Protein AF-A0A7V7WQ75-F1 (afdb_monomer)

Nearest PDB structures (foldseek):
  6dhx-assembly3_C  TM=2.464E-01  e=1.556E+00  Streptococcus intermedius B196

Structure (mmCIF, N/CA/C/O backbone):
data_AF-A0A7V7WQ75-F1
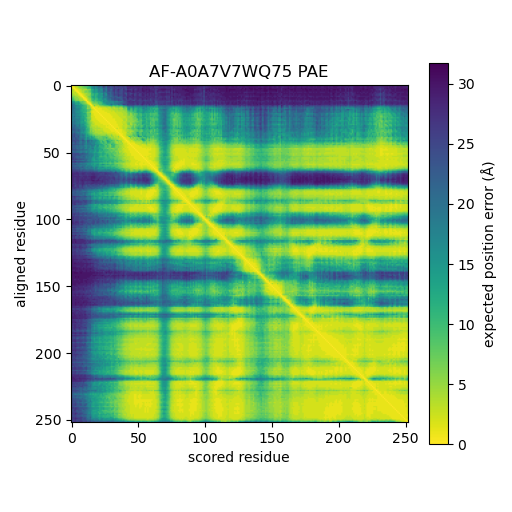#
_entry.id   AF-A0A7V7WQ75-F1
#
loop_
_atom_site.group_PDB
_atom_site.id
_atom_site.type_symbol
_atom_site.label_atom_id
_atom_site.label_alt_id
_atom_site.label_comp_id
_atom_site.label_asym_id
_atom_site.label_entity_id
_atom_site.label_seq_id
_atom_site.pdbx_PDB_ins_code
_atom_site.Cartn_x
_atom_site.Cartn_y
_atom_site.Cartn_z
_atom_site.occupancy
_atom_site.B_iso_or_equiv
_atom_site.auth_seq_id
_atom_site.auth_comp_id
_atom_site.auth_asym_id
_atom_site.auth_atom_id
_atom_site.pdbx_PDB_model_num
ATOM 1 N N . MET A 1 1 ? 33.528 31.964 -41.163 1.00 51.53 1 MET A N 1
ATOM 2 C CA . MET A 1 1 ? 33.202 30.567 -41.539 1.00 51.53 1 MET A CA 1
ATOM 3 C C . MET A 1 1 ? 34.409 29.679 -41.857 1.00 51.53 1 MET A C 1
ATOM 5 O O . MET A 1 1 ? 34.237 28.477 -41.777 1.00 51.53 1 MET A O 1
ATOM 9 N N . LYS A 1 2 ? 35.616 30.202 -42.147 1.00 50.78 2 LYS A N 1
ATOM 10 C CA . LYS A 1 2 ? 36.825 29.367 -42.354 1.00 50.78 2 LYS A CA 1
ATOM 11 C C . LYS A 1 2 ? 37.397 28.731 -41.074 1.00 50.78 2 LYS A C 1
ATOM 13 O O . LYS A 1 2 ? 37.867 27.608 -41.108 1.00 50.78 2 LYS A O 1
ATOM 18 N N . VAL A 1 3 ? 37.245 29.402 -39.932 1.00 53.91 3 VAL A N 1
ATOM 19 C CA . VAL A 1 3 ? 37.862 28.990 -38.655 1.00 53.91 3 VAL A CA 1
ATOM 20 C C . VAL A 1 3 ? 37.280 27.688 -38.076 1.00 53.91 3 VAL A C 1
ATOM 22 O O . VAL A 1 3 ? 37.972 26.996 -37.348 1.00 53.91 3 VAL A O 1
ATOM 25 N N . ILE A 1 4 ? 36.040 27.307 -38.411 1.00 52.56 4 ILE A N 1
ATOM 26 C CA . ILE A 1 4 ? 35.434 26.055 -37.906 1.00 52.56 4 ILE A CA 1
ATOM 27 C C . ILE A 1 4 ? 35.892 24.836 -38.732 1.00 52.56 4 ILE A C 1
ATOM 29 O O . ILE A 1 4 ? 35.991 23.744 -38.184 1.00 52.56 4 ILE A O 1
ATOM 33 N N . GLY A 1 5 ? 36.226 25.023 -40.016 1.00 46.47 5 GLY A N 1
ATOM 34 C CA . GLY A 1 5 ? 36.768 23.958 -40.872 1.00 46.47 5 GLY A CA 1
ATOM 35 C C . GLY A 1 5 ? 38.198 23.573 -40.490 1.00 46.47 5 GLY A C 1
ATOM 36 O O . GLY A 1 5 ? 38.486 22.394 -40.318 1.00 46.47 5 GLY A O 1
ATOM 37 N N . ASP A 1 6 ? 39.052 24.566 -40.224 1.00 51.28 6 ASP A N 1
ATOM 38 C CA . ASP A 1 6 ? 40.467 24.328 -39.899 1.00 51.28 6 ASP A CA 1
ATOM 39 C C . ASP A 1 6 ? 40.668 23.630 -38.536 1.00 51.28 6 ASP A C 1
ATOM 41 O O . ASP A 1 6 ? 41.619 22.868 -38.362 1.00 51.28 6 ASP A O 1
ATOM 45 N N . VAL A 1 7 ? 39.759 23.826 -37.568 1.00 55.25 7 VAL A N 1
ATOM 46 C CA . VAL A 1 7 ? 39.801 23.102 -36.280 1.00 55.25 7 VAL A CA 1
ATOM 47 C C . VAL A 1 7 ? 39.406 21.630 -36.443 1.00 55.25 7 VAL A C 1
ATOM 49 O O . VAL A 1 7 ? 39.921 20.776 -35.723 1.00 55.25 7 VAL A O 1
ATOM 52 N N . ILE A 1 8 ? 38.537 21.298 -37.400 1.00 54.97 8 ILE A N 1
ATOM 53 C CA . ILE A 1 8 ? 38.178 19.905 -37.691 1.00 54.97 8 ILE A CA 1
ATOM 54 C C . ILE A 1 8 ? 39.344 19.230 -38.430 1.00 54.97 8 ILE A C 1
ATOM 56 O O . ILE A 1 8 ? 39.824 18.191 -37.983 1.00 54.97 8 ILE A O 1
ATOM 60 N N . ASP A 1 9 ? 39.911 19.856 -39.459 1.00 53.66 9 ASP A N 1
ATOM 61 C CA . ASP A 1 9 ? 40.997 19.238 -40.234 1.00 53.66 9 ASP A CA 1
ATOM 62 C C . ASP A 1 9 ? 42.298 19.050 -39.425 1.00 53.66 9 ASP A C 1
ATOM 64 O O . ASP A 1 9 ? 42.944 18.007 -39.532 1.00 53.66 9 ASP A O 1
ATOM 68 N N . ALA A 1 10 ? 42.654 19.976 -38.525 1.00 56.03 10 ALA A N 1
ATOM 69 C CA . ALA A 1 10 ? 43.846 19.831 -37.678 1.00 56.03 10 ALA A CA 1
ATOM 70 C C . ALA A 1 10 ? 43.698 18.779 -36.559 1.00 56.03 10 ALA A C 1
ATOM 72 O O . ALA A 1 10 ? 44.696 18.216 -36.107 1.00 56.03 10 ALA A O 1
ATOM 73 N N . THR A 1 11 ? 42.470 18.484 -36.120 1.00 55.56 11 THR A N 1
ATOM 74 C CA . THR A 1 11 ? 42.229 17.505 -35.043 1.00 55.56 11 THR A CA 1
ATOM 75 C C . THR A 1 11 ? 42.159 16.067 -35.575 1.00 55.56 11 THR A C 1
ATOM 77 O O . THR A 1 11 ? 42.446 15.125 -34.836 1.00 55.56 11 THR A O 1
ATOM 80 N N . PHE A 1 12 ? 41.824 15.880 -36.858 1.00 54.62 12 PHE A N 1
ATOM 81 C CA . PHE A 1 12 ? 41.597 14.555 -37.452 1.00 54.62 12 PHE A CA 1
ATOM 82 C C . PHE A 1 12 ? 42.674 14.092 -38.457 1.00 54.62 12 PHE A C 1
ATOM 84 O O . PHE A 1 12 ? 42.638 12.935 -38.871 1.00 54.62 12 PHE A O 1
ATOM 91 N N . ALA A 1 13 ? 43.662 14.923 -38.818 1.00 57.44 13 ALA A N 1
ATOM 92 C CA . ALA A 1 13 ? 44.632 14.600 -39.876 1.00 57.44 13 ALA A CA 1
ATOM 93 C C . ALA A 1 13 ? 45.719 13.543 -39.546 1.00 57.44 13 ALA A C 1
ATOM 95 O O . ALA A 1 13 ? 46.184 12.903 -40.490 1.00 57.44 13 ALA A O 1
ATOM 96 N N . PRO A 1 14 ? 46.124 13.275 -38.283 1.00 57.88 14 PRO A N 1
ATOM 97 C CA . PRO A 1 14 ? 46.998 12.139 -37.998 1.00 57.88 14 PRO A CA 1
ATOM 98 C C . PRO A 1 14 ? 46.440 11.240 -36.891 1.00 57.88 14 PRO A C 1
ATOM 100 O O . PRO A 1 14 ? 47.209 10.660 -36.125 1.00 57.88 14 PRO A O 1
ATOM 103 N N . LEU A 1 15 ? 45.115 11.102 -36.773 1.00 56.38 15 LEU A N 1
ATOM 104 C CA . LEU A 1 15 ? 44.582 9.980 -36.005 1.00 56.38 15 LEU A CA 1
ATOM 105 C C . LEU A 1 15 ? 44.831 8.731 -36.846 1.00 56.38 15 LEU A C 1
ATOM 107 O O . LEU A 1 15 ? 44.108 8.460 -37.804 1.00 56.38 15 LEU A O 1
ATOM 111 N N . GLY A 1 16 ? 45.904 8.000 -36.535 1.00 68.94 16 GLY A N 1
ATOM 112 C CA . GLY A 1 16 ? 46.212 6.747 -37.218 1.00 68.94 16 GLY A CA 1
ATOM 113 C C . GLY A 1 16 ? 44.968 5.859 -37.240 1.00 68.94 16 GLY A C 1
ATOM 114 O O . GLY A 1 16 ? 44.171 5.893 -36.305 1.00 68.94 16 GLY A O 1
ATOM 115 N N . MET A 1 17 ? 44.790 5.058 -38.292 1.00 77.44 17 MET A N 1
ATOM 116 C CA . MET A 1 17 ? 43.629 4.170 -38.478 1.00 77.44 17 MET A CA 1
ATOM 117 C C . MET A 1 17 ? 43.233 3.422 -37.183 1.00 77.44 17 MET A C 1
ATOM 119 O O . MET A 1 17 ? 42.056 3.267 -36.873 1.00 77.44 17 MET A O 1
ATOM 123 N N . ILE A 1 18 ? 44.230 3.060 -36.369 1.00 78.44 18 ILE A N 1
ATOM 124 C CA . ILE A 1 18 ? 44.088 2.465 -35.034 1.00 78.44 18 ILE A CA 1
ATOM 125 C C . ILE A 1 18 ? 43.307 3.363 -34.055 1.00 78.44 18 ILE A C 1
ATOM 127 O O . ILE A 1 18 ? 42.386 2.882 -33.404 1.00 78.44 18 ILE A O 1
ATOM 131 N N . GLN A 1 19 ? 43.622 4.656 -33.943 1.00 81.38 19 GLN A N 1
ATOM 132 C CA . GLN A 1 19 ? 42.906 5.578 -33.053 1.00 81.38 19 GLN A CA 1
ATOM 133 C C . GLN A 1 19 ? 41.448 5.774 -33.483 1.00 81.38 19 GLN A C 1
ATOM 135 O O . GLN A 1 19 ? 40.571 5.807 -32.622 1.00 81.38 19 GLN A O 1
ATOM 140 N N . ALA A 1 20 ? 41.164 5.823 -34.789 1.00 82.06 20 ALA A N 1
ATOM 141 C CA . ALA A 1 20 ? 39.788 5.872 -35.288 1.00 82.06 20 ALA A CA 1
ATOM 142 C C . ALA A 1 20 ? 38.995 4.608 -34.899 1.00 82.06 20 ALA A C 1
ATOM 144 O O . ALA A 1 20 ? 37.862 4.712 -34.423 1.00 82.06 20 ALA A O 1
ATOM 145 N N . PHE A 1 21 ? 39.607 3.422 -35.010 1.00 85.81 21 PHE A N 1
ATOM 146 C CA . PHE A 1 21 ? 38.999 2.169 -34.552 1.00 85.81 21 PHE A CA 1
ATOM 147 C C . PHE A 1 21 ? 38.771 2.137 -33.038 1.00 85.81 21 PHE A C 1
ATOM 149 O O . PHE A 1 21 ? 37.711 1.698 -32.595 1.00 85.81 21 PHE A O 1
ATOM 156 N N . VAL A 1 22 ? 39.723 2.631 -32.239 1.00 88.50 22 VAL A N 1
ATOM 157 C CA . VAL A 1 22 ? 39.581 2.703 -30.776 1.00 88.50 22 VAL A CA 1
ATOM 158 C C . VAL A 1 22 ? 38.435 3.636 -30.383 1.00 88.50 22 VAL A C 1
ATOM 160 O O . VAL A 1 22 ? 37.605 3.261 -29.557 1.00 88.50 22 VAL A O 1
ATOM 163 N N . ILE A 1 23 ? 38.336 4.81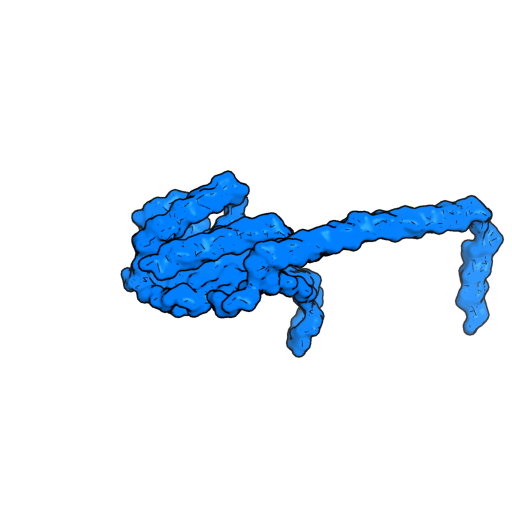8 -30.999 1.00 88.44 23 ILE A N 1
ATOM 164 C CA . ILE A 1 23 ? 37.240 5.763 -30.742 1.00 88.44 23 ILE A CA 1
ATOM 165 C C . ILE A 1 23 ? 35.892 5.131 -31.109 1.00 88.44 23 ILE A C 1
ATOM 167 O O . ILE A 1 23 ? 34.959 5.170 -30.307 1.00 88.44 23 ILE A O 1
ATOM 171 N N . LEU A 1 24 ? 35.790 4.493 -32.279 1.00 90.69 24 LEU A N 1
ATOM 172 C CA . LEU A 1 24 ? 34.565 3.813 -32.703 1.00 90.69 24 LEU A CA 1
ATOM 173 C C . LEU A 1 24 ? 34.175 2.680 -31.739 1.00 90.69 24 LEU A C 1
ATOM 175 O O . LEU A 1 24 ? 33.011 2.574 -31.353 1.00 90.69 24 LEU A O 1
ATOM 179 N N . ALA A 1 25 ? 35.141 1.866 -31.305 1.00 90.50 25 ALA A N 1
ATOM 180 C CA . ALA A 1 25 ? 34.913 0.794 -30.339 1.00 90.50 25 ALA A CA 1
ATOM 181 C C . ALA A 1 25 ? 34.420 1.334 -28.987 1.00 90.50 25 ALA A C 1
ATOM 183 O O . ALA A 1 25 ? 33.487 0.775 -28.411 1.00 90.50 25 ALA A O 1
ATOM 184 N N . LEU A 1 26 ? 34.985 2.447 -28.503 1.00 92.81 26 LEU A N 1
ATOM 185 C CA . LEU A 1 26 ? 34.545 3.105 -27.269 1.00 92.81 26 LEU A CA 1
ATOM 186 C C . LEU A 1 26 ? 33.125 3.670 -27.389 1.00 92.81 26 LEU A C 1
ATOM 188 O O . LEU A 1 26 ? 32.333 3.520 -26.456 1.00 92.81 26 LEU A O 1
ATOM 192 N N . ILE A 1 27 ? 32.769 4.269 -28.529 1.00 91.94 27 ILE A N 1
ATOM 193 C CA . ILE A 1 27 ? 31.403 4.753 -28.786 1.00 91.94 27 ILE A CA 1
ATOM 194 C C . ILE A 1 27 ? 30.415 3.583 -28.756 1.00 91.94 27 ILE A C 1
ATOM 196 O O . ILE A 1 27 ? 29.414 3.647 -28.040 1.00 91.94 27 ILE A O 1
ATOM 200 N N . LEU A 1 28 ? 30.710 2.490 -29.468 1.00 92.38 28 LEU A N 1
ATOM 201 C CA . LEU A 1 28 ? 29.853 1.302 -29.499 1.00 92.38 28 LEU A CA 1
ATOM 202 C C . LEU A 1 28 ? 29.724 0.651 -28.117 1.00 92.38 28 LEU A C 1
ATOM 204 O O . LEU A 1 28 ? 28.613 0.312 -27.710 1.00 92.38 28 LEU A O 1
ATOM 208 N N . ALA A 1 29 ? 30.823 0.529 -27.368 1.00 90.19 29 ALA A N 1
ATOM 209 C CA . ALA A 1 29 ? 30.811 0.007 -26.004 1.00 90.19 29 ALA A CA 1
ATOM 210 C C . ALA A 1 29 ? 29.974 0.887 -25.064 1.00 90.19 29 ALA A C 1
ATOM 212 O O . ALA A 1 29 ? 29.186 0.372 -24.272 1.00 90.19 29 ALA A O 1
ATOM 213 N N . THR A 1 30 ? 30.081 2.212 -25.192 1.00 89.50 30 THR A N 1
ATOM 214 C CA . THR A 1 30 ? 29.289 3.166 -24.403 1.00 89.50 30 THR A CA 1
ATOM 215 C C . THR A 1 30 ? 27.807 3.068 -24.755 1.00 89.50 30 THR A C 1
ATOM 217 O O . THR A 1 30 ? 26.971 2.990 -23.858 1.00 89.50 30 THR A O 1
ATOM 220 N N . MET A 1 31 ? 27.459 3.002 -26.044 1.00 86.69 31 MET A N 1
ATOM 221 C CA . MET A 1 31 ? 26.073 2.820 -26.487 1.00 86.69 31 MET A CA 1
ATOM 222 C C . MET A 1 31 ? 25.486 1.481 -26.029 1.00 86.69 31 MET A C 1
ATOM 224 O O . MET A 1 31 ? 24.355 1.446 -25.542 1.00 86.69 31 MET A O 1
ATOM 228 N N . ALA A 1 32 ? 26.247 0.389 -26.134 1.00 83.12 32 ALA A N 1
ATOM 229 C CA . ALA A 1 32 ? 25.839 -0.927 -25.653 1.00 83.12 32 ALA A CA 1
ATOM 230 C C . ALA A 1 32 ? 25.649 -0.931 -24.129 1.00 83.12 32 ALA A C 1
ATOM 232 O O . ALA A 1 32 ? 24.644 -1.446 -23.638 1.00 83.12 32 ALA A O 1
ATOM 233 N N . GLY A 1 33 ? 26.561 -0.290 -23.391 1.00 79.56 33 GLY A N 1
ATOM 234 C CA . GLY A 1 33 ? 26.439 -0.066 -21.954 1.00 79.56 33 GLY A CA 1
ATOM 235 C C . GLY A 1 33 ? 25.162 0.700 -21.612 1.00 79.56 33 GLY A C 1
ATOM 236 O O . GLY A 1 33 ? 24.338 0.208 -20.846 1.00 79.56 33 GLY A O 1
ATOM 237 N N . LEU A 1 34 ? 24.926 1.857 -22.236 1.00 78.75 34 LEU A N 1
ATOM 238 C CA . LEU A 1 34 ? 23.711 2.650 -22.023 1.00 78.75 34 LEU A CA 1
ATOM 239 C C . LEU A 1 34 ? 22.438 1.846 -22.325 1.00 78.75 34 LEU A C 1
ATOM 241 O O . LEU A 1 34 ? 21.484 1.885 -21.548 1.00 78.75 34 LEU A O 1
ATOM 245 N N . TYR A 1 35 ? 22.418 1.070 -23.410 1.00 79.88 35 TYR A N 1
ATOM 246 C CA . TYR A 1 35 ? 21.280 0.214 -23.742 1.00 79.88 35 TYR A CA 1
ATOM 247 C C . TYR A 1 35 ? 21.026 -0.852 -22.668 1.00 79.88 35 TYR A C 1
ATOM 249 O O . TYR A 1 35 ? 19.888 -1.037 -22.226 1.00 79.88 35 TYR A O 1
ATOM 257 N N . PHE A 1 36 ? 22.079 -1.538 -22.222 1.00 78.94 36 PHE A N 1
ATOM 258 C CA . PHE A 1 36 ? 21.966 -2.638 -21.271 1.00 78.94 36 PHE A CA 1
ATOM 259 C C . PHE A 1 36 ? 21.623 -2.161 -19.856 1.00 78.94 36 PHE A C 1
ATOM 261 O O . PHE A 1 36 ? 20.821 -2.800 -19.180 1.00 78.94 36 PHE A O 1
ATOM 268 N N . PHE A 1 37 ? 22.189 -1.030 -19.428 1.00 73.50 37 PHE A N 1
ATOM 269 C CA . PHE A 1 37 ? 22.003 -0.496 -18.080 1.00 73.50 37 PHE A CA 1
ATOM 270 C C . PHE A 1 37 ? 20.766 0.396 -17.936 1.00 73.50 37 PHE A C 1
ATOM 272 O O . PHE A 1 37 ? 20.178 0.421 -16.859 1.00 73.50 37 PHE A O 1
ATOM 279 N N . LEU A 1 38 ? 20.340 1.111 -18.986 1.00 72.12 38 LEU A N 1
ATOM 280 C CA . LEU A 1 38 ? 19.239 2.081 -18.880 1.00 72.12 38 LEU A CA 1
ATOM 281 C C . LEU A 1 38 ? 17.977 1.664 -19.637 1.00 72.12 38 LEU A C 1
ATOM 283 O O . LEU A 1 38 ? 16.869 1.880 -19.151 1.00 72.12 38 LEU A O 1
ATOM 287 N N . VAL A 1 39 ? 18.104 1.086 -20.833 1.00 72.44 39 VAL A N 1
ATOM 288 C CA . VAL A 1 39 ? 16.939 0.841 -21.705 1.00 72.44 39 VAL A CA 1
ATOM 289 C C . VAL A 1 39 ? 16.318 -0.524 -21.437 1.00 72.44 39 VAL A C 1
ATOM 291 O O . VAL A 1 39 ? 15.097 -0.641 -21.320 1.00 72.44 39 VAL A O 1
ATOM 294 N N . ARG A 1 40 ? 17.147 -1.566 -21.328 1.00 74.00 40 ARG A N 1
ATOM 295 C CA . ARG A 1 40 ? 16.680 -2.947 -21.177 1.00 74.00 40 ARG A CA 1
ATOM 296 C C . ARG A 1 40 ? 15.865 -3.179 -19.895 1.00 74.00 40 ARG A C 1
ATOM 298 O O . ARG A 1 40 ? 14.786 -3.754 -20.029 1.00 74.00 40 ARG A O 1
ATOM 305 N N . PRO A 1 41 ? 16.286 -2.720 -18.699 1.00 70.94 41 PRO A N 1
ATOM 306 C CA . PRO A 1 41 ? 15.501 -2.916 -17.478 1.00 70.94 41 PRO A CA 1
ATOM 307 C C . PRO A 1 41 ? 14.132 -2.233 -17.567 1.00 70.94 41 PRO A C 1
ATOM 309 O O . PRO A 1 41 ? 13.113 -2.861 -17.313 1.00 70.94 41 PRO A O 1
ATOM 312 N N . ASN A 1 42 ? 14.089 -0.997 -18.077 1.00 73.69 42 ASN A N 1
ATOM 313 C CA . ASN A 1 42 ? 12.841 -0.252 -18.254 1.00 73.69 42 ASN A CA 1
ATOM 314 C C . ASN A 1 42 ? 11.853 -0.948 -19.201 1.00 73.69 42 ASN A C 1
ATOM 316 O O . ASN A 1 42 ? 10.648 -0.939 -18.941 1.00 73.69 42 ASN A O 1
ATOM 320 N N . LYS A 1 43 ? 12.347 -1.562 -20.287 1.00 76.81 43 LYS A N 1
ATOM 321 C CA . LYS A 1 43 ? 11.507 -2.363 -21.188 1.00 76.81 43 LYS A CA 1
ATOM 322 C C . LYS A 1 43 ? 10.958 -3.597 -20.482 1.00 76.81 43 LYS A C 1
ATOM 324 O O . LYS A 1 43 ? 9.748 -3.796 -20.508 1.00 76.81 43 LYS A O 1
ATOM 329 N N . LEU A 1 44 ? 11.817 -4.368 -19.814 1.00 81.19 44 LEU A N 1
ATOM 330 C CA . LEU A 1 44 ? 11.408 -5.573 -19.087 1.00 81.19 44 LEU A CA 1
ATOM 331 C C . LEU A 1 44 ? 10.364 -5.261 -18.012 1.00 81.19 44 LEU A C 1
ATOM 333 O O . LEU A 1 44 ? 9.357 -5.959 -17.929 1.00 81.19 44 LEU A O 1
ATOM 337 N N . ASP A 1 45 ? 10.551 -4.177 -17.262 1.00 84.44 45 ASP A N 1
ATOM 338 C CA . ASP A 1 45 ? 9.595 -3.734 -16.247 1.00 84.44 45 ASP A CA 1
ATOM 339 C C . ASP A 1 45 ? 8.263 -3.309 -16.875 1.00 84.44 45 ASP A C 1
ATOM 341 O O . ASP A 1 45 ? 7.195 -3.663 -16.378 1.00 84.44 45 ASP A O 1
ATOM 345 N N . SER A 1 46 ? 8.304 -2.576 -17.994 1.00 86.44 46 SER A N 1
ATOM 346 C CA . SER A 1 46 ? 7.086 -2.172 -18.705 1.00 86.44 46 SER A CA 1
ATOM 347 C C . SER A 1 46 ? 6.317 -3.373 -19.258 1.00 86.44 46 SER A C 1
ATOM 349 O O . SER A 1 46 ? 5.097 -3.427 -19.129 1.00 86.44 46 SER A O 1
ATOM 351 N N . GLU A 1 47 ? 7.017 -4.368 -19.805 1.00 91.38 47 GLU A N 1
ATOM 352 C CA . GLU A 1 47 ? 6.411 -5.610 -20.276 1.00 91.38 47 GLU A CA 1
ATOM 353 C C . GLU A 1 47 ? 5.832 -6.421 -19.117 1.00 91.38 47 GLU A C 1
ATOM 355 O O . GLU A 1 47 ? 4.733 -6.953 -19.243 1.00 91.38 47 GLU A O 1
ATOM 360 N N . ALA A 1 48 ? 6.534 -6.500 -17.984 1.00 94.19 48 ALA A N 1
ATOM 361 C CA . ALA A 1 48 ? 6.044 -7.186 -16.794 1.00 94.19 48 ALA A CA 1
ATOM 362 C C . ALA A 1 48 ? 4.753 -6.538 -16.269 1.00 94.19 48 ALA A C 1
ATOM 364 O O . ALA A 1 48 ? 3.787 -7.245 -15.987 1.00 94.19 48 ALA A O 1
ATOM 365 N N . LEU A 1 49 ? 4.692 -5.203 -16.227 1.00 94.25 49 LEU A N 1
ATOM 366 C CA . LEU A 1 49 ? 3.479 -4.471 -15.858 1.00 94.25 49 LEU A CA 1
ATOM 367 C C . LEU A 1 49 ? 2.338 -4.696 -16.859 1.00 94.25 49 LEU A C 1
ATOM 369 O O . LEU A 1 49 ? 1.207 -4.913 -16.443 1.00 94.25 49 LEU A O 1
ATOM 373 N N . GLN A 1 50 ? 2.607 -4.701 -18.167 1.00 94.75 50 GLN A N 1
ATOM 374 C CA . GLN A 1 50 ? 1.568 -4.984 -19.168 1.00 94.75 50 GLN A CA 1
ATOM 375 C C . GLN A 1 50 ? 1.060 -6.432 -19.088 1.00 94.75 50 GLN A C 1
ATOM 377 O O . GLN A 1 50 ? -0.138 -6.679 -19.212 1.00 94.75 50 GLN A O 1
ATOM 382 N N . ARG A 1 51 ? 1.944 -7.401 -18.819 1.00 95.69 51 ARG A N 1
ATOM 383 C CA . ARG A 1 51 ? 1.542 -8.794 -18.569 1.00 95.69 51 ARG A CA 1
ATOM 384 C C . ARG A 1 51 ? 0.681 -8.909 -17.313 1.00 95.69 51 ARG A C 1
ATOM 386 O O . ARG A 1 51 ? -0.335 -9.598 -17.349 1.00 95.69 51 ARG A O 1
ATOM 393 N N . LEU A 1 52 ? 1.051 -8.215 -16.234 1.00 96.25 52 LEU A N 1
ATOM 394 C CA . LEU A 1 52 ? 0.254 -8.148 -15.008 1.00 96.25 52 LEU A CA 1
ATOM 395 C C . LEU A 1 52 ? -1.134 -7.549 -15.278 1.00 96.25 52 LEU A C 1
ATOM 397 O O . LEU A 1 52 ? -2.138 -8.127 -14.869 1.00 96.25 52 LEU A O 1
ATOM 401 N N . ALA A 1 53 ? -1.184 -6.439 -16.020 1.00 95.06 53 ALA A N 1
ATOM 402 C CA . ALA A 1 53 ? -2.414 -5.776 -16.438 1.00 95.06 53 ALA A CA 1
ATOM 403 C C . ALA A 1 53 ? -3.354 -6.743 -17.180 1.00 95.06 53 ALA A C 1
ATOM 405 O O . ALA A 1 53 ? -4.508 -6.913 -16.785 1.00 95.06 53 ALA A O 1
ATOM 406 N N . GLY A 1 54 ? -2.836 -7.458 -18.187 1.00 95.06 54 GLY A N 1
ATOM 407 C CA . GLY A 1 54 ? -3.602 -8.452 -18.943 1.00 95.06 54 GLY A CA 1
ATOM 408 C C . GLY A 1 54 ? -4.058 -9.648 -18.100 1.00 95.06 54 GLY A C 1
ATOM 409 O O . GLY A 1 54 ? -5.212 -10.055 -18.192 1.00 95.06 54 GLY A O 1
ATOM 410 N N . LYS A 1 55 ? -3.185 -10.179 -17.232 1.00 96.50 55 LYS A N 1
ATOM 411 C CA . LYS A 1 55 ? -3.491 -11.309 -16.334 1.00 96.50 55 LYS A CA 1
ATOM 412 C C . LYS A 1 55 ? -4.627 -10.988 -15.361 1.00 96.50 55 LYS A C 1
ATOM 414 O O . LYS A 1 55 ? -5.417 -11.868 -15.035 1.00 96.50 55 LYS A O 1
ATOM 419 N N . ARG A 1 56 ? -4.668 -9.757 -14.849 1.00 96.25 56 ARG A N 1
ATOM 420 C CA . ARG A 1 56 ? -5.560 -9.357 -13.752 1.00 96.25 56 ARG A CA 1
ATOM 421 C C . ARG A 1 56 ? -6.794 -8.569 -14.198 1.00 96.25 56 ARG A C 1
ATOM 423 O O . ARG A 1 56 ? -7.632 -8.265 -13.358 1.00 96.25 56 ARG A O 1
ATOM 430 N N . GLY A 1 57 ? -6.912 -8.234 -15.485 1.00 96.06 57 GLY A N 1
ATOM 431 C CA . GLY A 1 57 ? -7.980 -7.352 -15.967 1.00 96.06 57 GLY A CA 1
ATOM 432 C C . GLY A 1 57 ? -7.831 -5.931 -15.419 1.00 96.06 57 GLY A C 1
ATOM 433 O O . GLY A 1 57 ? -8.799 -5.310 -14.983 1.00 96.06 57 GLY A O 1
ATOM 434 N N . TRP A 1 58 ? -6.600 -5.422 -15.376 1.00 96.88 58 TRP A N 1
ATOM 435 C CA . TRP A 1 58 ? -6.299 -4.061 -14.935 1.00 96.88 58 TRP A CA 1
ATOM 436 C C . TRP A 1 58 ? -5.800 -3.218 -16.102 1.00 96.88 58 TRP A C 1
ATOM 438 O O . TRP A 1 58 ? -5.191 -3.712 -17.043 1.00 96.88 58 TRP A O 1
ATOM 448 N N . THR A 1 59 ? -6.015 -1.913 -16.018 1.00 96.31 59 THR A N 1
ATOM 449 C CA . THR A 1 59 ? -5.328 -0.920 -16.838 1.00 96.31 59 THR A CA 1
ATOM 450 C C . THR A 1 59 ? -4.195 -0.328 -16.016 1.00 96.31 59 THR A C 1
ATOM 452 O O . THR A 1 59 ? -4.451 0.294 -14.989 1.00 96.31 59 THR A O 1
ATOM 455 N N . ILE A 1 60 ? -2.953 -0.497 -16.479 1.00 96.19 60 ILE A N 1
ATOM 456 C CA . ILE A 1 60 ? -1.760 0.080 -15.848 1.00 96.19 60 ILE A CA 1
ATOM 457 C C . ILE A 1 60 ? -1.161 1.134 -16.783 1.00 96.19 60 ILE A C 1
ATOM 459 O O . ILE A 1 60 ? -0.715 0.822 -17.889 1.00 96.19 60 ILE A O 1
ATOM 463 N N . LYS A 1 61 ? -1.142 2.395 -16.341 1.00 93.50 61 LYS A N 1
ATOM 464 C CA . LYS A 1 61 ? -0.597 3.539 -17.087 1.00 93.50 61 LYS A CA 1
ATOM 465 C C . LYS A 1 61 ? 0.570 4.153 -16.326 1.00 93.50 61 LYS A C 1
ATOM 467 O O . LYS A 1 61 ? 0.400 4.628 -15.211 1.00 93.50 61 LYS A O 1
ATOM 472 N N . ARG A 1 62 ? 1.748 4.208 -16.949 1.00 89.44 62 ARG A N 1
ATOM 473 C CA . ARG A 1 62 ? 2.916 4.924 -16.414 1.00 89.44 62 ARG A CA 1
ATOM 474 C C . ARG A 1 62 ? 3.013 6.304 -17.073 1.00 89.44 62 ARG A C 1
ATOM 476 O O . ARG A 1 62 ? 3.124 6.390 -18.293 1.00 89.44 62 ARG A O 1
ATOM 483 N N . LYS A 1 63 ? 2.974 7.377 -16.282 1.00 86.81 63 LYS A N 1
ATOM 484 C CA . LYS A 1 63 ? 3.113 8.777 -16.716 1.00 86.81 63 LYS A CA 1
ATOM 485 C C . LYS A 1 63 ? 4.382 9.381 -16.126 1.00 86.81 63 LYS A C 1
ATOM 487 O O . LYS A 1 63 ? 4.708 9.115 -14.975 1.00 86.81 63 LYS A O 1
ATOM 492 N N . MET A 1 64 ? 5.084 10.219 -16.882 1.00 78.06 64 MET A N 1
ATOM 493 C CA . MET A 1 64 ? 6.199 10.998 -16.335 1.00 78.06 64 MET A CA 1
ATOM 494 C C . MET A 1 64 ? 5.650 12.199 -15.562 1.00 78.06 64 MET A C 1
ATOM 496 O O . MET A 1 64 ? 4.813 12.944 -16.076 1.00 78.06 64 MET A O 1
ATOM 500 N N . ALA A 1 65 ? 6.117 12.385 -14.328 1.00 62.19 65 ALA A N 1
ATOM 501 C CA . ALA A 1 65 ? 5.756 13.525 -13.496 1.00 62.19 65 ALA A CA 1
ATOM 502 C C . ALA A 1 65 ? 6.543 14.746 -14.002 1.00 62.19 65 ALA A C 1
ATOM 504 O O . ALA A 1 65 ? 7.662 14.987 -13.568 1.00 62.19 65 ALA A O 1
ATOM 505 N N . GLY A 1 66 ? 6.005 15.437 -15.011 1.00 53.28 66 GLY A N 1
ATOM 506 C CA . GLY A 1 66 ? 6.672 16.587 -15.635 1.00 53.28 66 GLY A CA 1
ATOM 507 C C . GLY A 1 66 ? 6.037 17.149 -16.913 1.00 53.28 66 GLY A C 1
ATOM 508 O O . GLY A 1 66 ? 6.560 18.119 -17.448 1.00 53.28 66 GLY A O 1
ATOM 509 N N . VAL A 1 67 ? 4.935 16.579 -17.428 1.00 47.19 67 VAL A N 1
ATOM 510 C CA . VAL A 1 67 ? 4.373 16.978 -18.746 1.00 47.19 67 VAL A CA 1
ATOM 511 C C . VAL A 1 67 ? 2.894 17.404 -18.686 1.00 47.19 67 VAL A C 1
ATOM 513 O O . VAL A 1 67 ? 2.257 17.588 -19.715 1.00 47.19 67 VAL A O 1
ATOM 516 N N . SER A 1 68 ? 2.317 17.630 -17.502 1.00 40.69 68 SER A N 1
ATOM 517 C CA . SER A 1 68 ? 0.938 18.133 -17.378 1.00 40.69 68 SER A CA 1
ATOM 518 C C . SER A 1 68 ? 0.884 19.559 -16.820 1.00 40.69 68 SER A C 1
ATOM 520 O O . SER A 1 68 ? 0.641 19.769 -15.638 1.00 40.69 68 SER A O 1
ATOM 522 N N . GLY A 1 69 ? 1.119 20.535 -17.700 1.00 41.22 69 GLY A N 1
ATOM 523 C CA . GLY A 1 69 ? 0.242 21.701 -17.896 1.00 41.22 69 GLY A CA 1
ATOM 524 C C . GLY A 1 69 ? 0.014 22.746 -16.795 1.00 41.22 69 GLY A C 1
ATOM 525 O O . GLY A 1 69 ? -0.695 23.704 -17.080 1.00 41.22 69 GLY A O 1
ATOM 526 N N . ALA A 1 70 ? 0.581 22.643 -15.594 1.00 38.00 70 ALA A N 1
ATOM 527 C CA . ALA A 1 70 ? 0.426 23.684 -14.574 1.00 38.00 70 ALA A CA 1
ATOM 528 C C . ALA A 1 70 ? 1.767 24.018 -13.908 1.00 38.00 70 ALA A C 1
ATOM 530 O O . ALA A 1 70 ? 2.306 23.242 -13.130 1.00 38.00 70 ALA A O 1
ATOM 531 N N . VAL A 1 71 ? 2.292 25.182 -14.301 1.00 37.47 71 VAL A N 1
ATOM 532 C CA . VAL A 1 71 ? 3.201 26.085 -13.577 1.00 37.47 71 VAL A CA 1
ATOM 533 C C . VAL A 1 71 ? 4.276 25.413 -12.707 1.00 37.47 71 VAL A C 1
ATOM 535 O O . VAL A 1 71 ? 4.067 25.098 -11.543 1.00 37.47 71 VAL A O 1
ATOM 538 N N . SER A 1 72 ? 5.473 25.307 -13.297 1.00 42.25 72 SER A N 1
ATOM 539 C CA . SER A 1 72 ? 6.786 25.239 -12.636 1.00 42.25 72 SER A CA 1
ATOM 540 C C . SER A 1 72 ? 6.962 24.222 -11.500 1.00 42.25 72 SER A C 1
ATOM 542 O O . SER A 1 72 ? 6.666 24.526 -10.353 1.00 42.25 72 SER A O 1
ATOM 544 N N . GLN A 1 73 ? 7.622 23.094 -11.785 1.00 43.06 73 GLN A N 1
ATOM 545 C CA . GLN A 1 73 ? 8.779 22.629 -11.001 1.00 43.06 73 GLN A CA 1
ATOM 546 C C . GLN A 1 73 ? 9.421 21.401 -11.655 1.00 43.06 73 GLN A C 1
ATOM 548 O O . GLN A 1 73 ? 8.777 20.426 -12.023 1.00 43.06 73 GLN A O 1
ATOM 553 N N . SER A 1 74 ? 10.733 21.487 -11.812 1.00 44.34 74 SER A N 1
ATOM 554 C CA . SER A 1 74 ? 11.649 20.622 -12.548 1.00 44.34 74 SER A CA 1
ATOM 555 C C . SER A 1 74 ? 11.881 19.233 -11.927 1.00 44.34 74 SER A C 1
ATOM 557 O O . SER A 1 74 ? 12.995 18.728 -11.960 1.00 44.34 74 SER A O 1
ATOM 559 N N . GLY A 1 75 ? 10.875 18.575 -11.354 1.00 51.72 75 GLY A N 1
ATOM 560 C CA . GLY A 1 75 ? 11.051 17.246 -10.754 1.00 51.72 75 GLY A CA 1
ATOM 561 C C . GLY A 1 75 ? 11.282 16.143 -11.797 1.00 51.72 75 GLY A C 1
ATOM 562 O O . GLY A 1 75 ? 10.554 16.053 -12.780 1.00 51.72 75 GLY A O 1
ATOM 563 N N . ARG A 1 76 ? 12.271 15.260 -11.581 1.00 66.12 76 ARG A N 1
ATOM 564 C CA . ARG A 1 76 ? 12.324 13.948 -12.258 1.00 66.12 76 ARG A CA 1
ATOM 565 C C . ARG A 1 76 ? 11.469 12.967 -11.458 1.00 66.12 76 ARG A C 1
ATOM 567 O O . ARG A 1 76 ? 11.676 12.810 -10.253 1.00 66.12 76 ARG A O 1
ATOM 574 N N . GLY A 1 77 ? 10.527 12.303 -12.117 1.00 75.31 77 GLY A N 1
ATOM 575 C CA . GLY A 1 77 ? 9.646 11.341 -11.467 1.00 75.31 77 GLY A CA 1
ATOM 576 C C . GLY A 1 77 ? 8.694 10.640 -12.426 1.00 75.31 77 GLY A C 1
ATOM 577 O O . GLY A 1 77 ? 8.582 11.009 -13.596 1.00 75.31 77 GLY A O 1
ATOM 578 N N . TYR A 1 78 ? 7.981 9.644 -11.917 1.00 83.19 78 TYR A N 1
ATOM 579 C CA . TYR A 1 78 ? 6.872 9.011 -12.619 1.00 83.19 78 TYR A CA 1
ATOM 580 C C . TYR A 1 78 ? 5.739 8.673 -11.658 1.00 83.19 78 TYR A C 1
ATOM 582 O O . TYR A 1 78 ? 5.908 8.576 -10.441 1.00 83.19 78 TYR A O 1
ATOM 590 N N . ARG A 1 79 ? 4.574 8.482 -12.262 1.00 89.69 79 ARG A N 1
ATOM 591 C CA . ARG A 1 79 ? 3.351 8.016 -11.641 1.00 89.69 79 ARG A CA 1
ATOM 592 C C . ARG A 1 79 ? 2.895 6.749 -12.352 1.00 89.69 79 ARG A C 1
ATOM 594 O O . ARG A 1 79 ? 2.908 6.711 -13.582 1.00 89.69 79 ARG A O 1
ATOM 601 N N . ILE A 1 80 ? 2.511 5.720 -11.609 1.00 93.06 80 ILE A N 1
ATOM 602 C CA . ILE A 1 80 ? 1.825 4.543 -12.150 1.00 93.06 80 ILE A CA 1
ATOM 603 C C . ILE A 1 80 ? 0.394 4.589 -11.639 1.00 93.06 80 ILE A C 1
ATOM 605 O O . ILE A 1 80 ? 0.173 4.593 -10.436 1.00 93.06 80 ILE A O 1
ATOM 609 N N . GLU A 1 81 ? -0.561 4.634 -12.555 1.00 95.50 81 GLU A N 1
ATOM 610 C CA . GLU A 1 81 ? -1.990 4.583 -12.265 1.00 95.50 81 GLU A CA 1
ATOM 611 C C . GLU A 1 81 ? -2.504 3.192 -12.627 1.00 95.50 81 GLU A C 1
ATOM 613 O O . GLU A 1 81 ? -2.304 2.727 -13.754 1.00 95.50 81 GLU A O 1
ATOM 618 N N . VAL A 1 82 ? -3.164 2.539 -11.677 1.00 96.88 82 VAL A N 1
ATOM 619 C CA . VAL A 1 82 ? -3.801 1.235 -11.842 1.00 96.88 82 VAL A CA 1
ATOM 620 C C . VAL A 1 82 ? -5.287 1.372 -11.575 1.00 96.88 82 VAL A C 1
ATOM 622 O O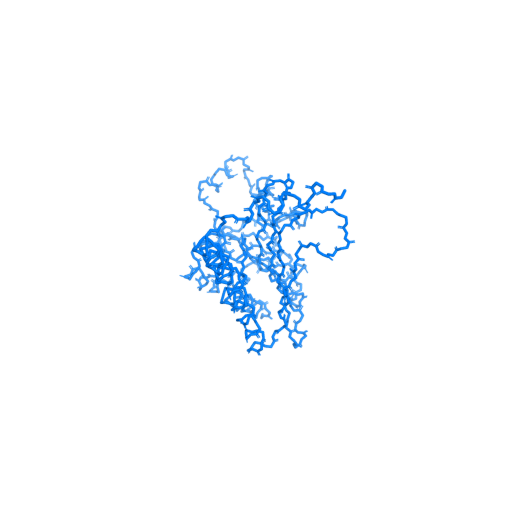 . VAL A 1 82 ? -5.695 1.920 -10.552 1.00 96.88 82 VAL A O 1
ATOM 625 N N . GLN A 1 83 ? -6.098 0.864 -12.494 1.00 96.56 83 GLN A N 1
ATOM 626 C CA . GLN A 1 83 ? -7.552 0.827 -12.372 1.00 96.56 83 GLN A CA 1
ATOM 627 C C . GLN A 1 83 ? -8.071 -0.513 -12.900 1.00 96.56 83 GLN A C 1
ATOM 629 O O . GLN A 1 83 ? -7.495 -1.050 -13.850 1.00 96.56 83 GLN A O 1
ATOM 634 N N . PRO A 1 84 ? -9.147 -1.064 -12.331 1.00 96.31 84 PRO A N 1
ATOM 635 C CA . PRO A 1 84 ? -9.763 -2.270 -12.857 1.00 96.31 84 PRO A CA 1
ATOM 636 C C . PRO A 1 84 ? -10.482 -1.981 -14.182 1.00 96.31 84 PRO A C 1
ATOM 638 O O . PRO A 1 84 ? -11.052 -0.905 -14.365 1.00 96.31 84 PRO A O 1
ATOM 641 N N . THR A 1 85 ? -10.496 -2.936 -15.115 1.00 94.38 85 THR A N 1
ATOM 642 C CA . THR A 1 85 ? -11.251 -2.776 -16.374 1.00 94.38 85 THR A CA 1
ATOM 643 C C . THR A 1 85 ? -12.743 -3.059 -16.229 1.00 94.38 85 THR A C 1
ATOM 645 O O . THR A 1 85 ? -13.517 -2.694 -17.105 1.00 94.38 85 THR A O 1
ATOM 648 N N . ASP A 1 86 ? -13.148 -3.711 -15.141 1.00 91.25 86 ASP A N 1
ATOM 649 C CA . ASP A 1 86 ? -14.535 -4.106 -14.865 1.00 91.25 86 ASP A CA 1
ATOM 650 C C . ASP A 1 86 ? -15.396 -2.984 -14.254 1.00 91.25 86 ASP A C 1
ATOM 652 O O . ASP A 1 86 ? -16.580 -3.185 -13.999 1.00 91.25 86 ASP A O 1
ATOM 656 N N . GLY A 1 87 ? -14.817 -1.803 -14.009 1.00 86.38 87 GLY A N 1
ATOM 657 C CA . GLY A 1 87 ? -15.534 -0.671 -13.423 1.00 86.38 87 GLY A CA 1
ATOM 658 C C . GLY A 1 87 ? -15.782 -0.778 -11.915 1.00 86.38 87 GLY A C 1
ATOM 659 O O . GLY A 1 87 ? -16.563 0.006 -11.385 1.00 86.38 87 GLY A O 1
ATOM 660 N N . SER A 1 88 ? -15.101 -1.675 -11.193 1.00 86.56 88 SER A N 1
ATOM 661 C CA . SER A 1 88 ? -15.272 -1.888 -9.742 1.00 86.56 88 SER A CA 1
ATOM 662 C C . SER A 1 88 ? -14.875 -0.707 -8.838 1.00 86.56 88 SER A C 1
ATOM 664 O O . SER A 1 88 ? -14.908 -0.841 -7.614 1.00 86.56 88 SER A O 1
ATOM 666 N N . GLY A 1 89 ? -14.535 0.448 -9.417 1.00 89.75 89 GLY A N 1
ATOM 667 C CA . GLY A 1 89 ? -14.510 1.759 -8.762 1.00 89.75 89 GLY A CA 1
ATOM 668 C C . GLY A 1 89 ? -13.233 2.103 -7.999 1.00 89.75 89 GLY A C 1
ATOM 669 O O . GLY A 1 89 ? -12.971 3.282 -7.771 1.00 89.75 89 GLY A O 1
ATOM 670 N N . TRP A 1 90 ? -12.421 1.112 -7.636 1.00 95.25 90 TRP A N 1
ATOM 671 C CA . TRP A 1 90 ? -11.156 1.341 -6.943 1.00 95.25 90 TRP A CA 1
ATOM 672 C C . TRP A 1 90 ? -10.051 1.811 -7.894 1.00 95.25 90 TRP A C 1
ATOM 674 O O . TRP A 1 90 ? -10.109 1.633 -9.111 1.00 95.25 90 TRP A O 1
ATOM 684 N N . SER A 1 91 ? -9.010 2.407 -7.325 1.00 96.50 91 SER A N 1
ATOM 685 C CA . SER A 1 91 ? -7.807 2.806 -8.050 1.00 96.50 91 SER A CA 1
ATOM 686 C C . SER A 1 91 ? -6.570 2.651 -7.174 1.00 96.50 91 SER A C 1
ATOM 688 O O . SER A 1 91 ? -6.667 2.600 -5.948 1.00 96.50 91 SER A O 1
ATOM 690 N N . CYS A 1 92 ? -5.400 2.558 -7.797 1.00 97.25 92 CYS A N 1
ATOM 691 C CA . CYS A 1 92 ? -4.124 2.603 -7.103 1.00 97.25 92 CYS A CA 1
ATOM 692 C C . CYS A 1 92 ? -3.152 3.528 -7.835 1.00 97.25 92 CYS A C 1
ATOM 694 O O . CYS A 1 92 ? -3.042 3.485 -9.060 1.00 97.25 92 CYS A O 1
ATOM 696 N N . GLU A 1 93 ? -2.450 4.366 -7.080 1.00 95.50 93 GLU A N 1
ATOM 697 C CA . GLU A 1 93 ? -1.436 5.280 -7.583 1.00 95.50 93 GLU A CA 1
ATOM 698 C C . GLU A 1 93 ? -0.090 5.005 -6.906 1.00 95.50 93 GLU A C 1
ATOM 700 O O . GLU A 1 93 ? 0.039 5.079 -5.685 1.00 95.50 93 GLU A O 1
ATOM 705 N N . VAL A 1 94 ? 0.939 4.737 -7.710 1.00 94.19 94 VAL A N 1
ATOM 706 C CA . VAL A 1 94 ? 2.342 4.759 -7.283 1.00 94.19 94 VAL A CA 1
ATOM 707 C C . VAL A 1 94 ? 2.925 6.095 -7.709 1.00 94.19 94 VAL A C 1
ATOM 709 O O . VAL A 1 94 ? 2.953 6.399 -8.900 1.00 94.19 94 VAL A O 1
ATOM 712 N N . THR A 1 95 ? 3.427 6.878 -6.765 1.00 90.06 95 THR A N 1
ATOM 713 C CA . THR A 1 95 ? 4.047 8.177 -7.020 1.00 90.06 95 THR A CA 1
ATOM 714 C C . THR A 1 95 ? 5.493 8.175 -6.549 1.00 90.06 95 THR A C 1
ATOM 716 O O . THR A 1 95 ? 5.794 7.887 -5.389 1.00 90.06 95 THR A O 1
ATOM 719 N N . ARG A 1 96 ? 6.386 8.550 -7.470 1.00 85.88 96 ARG A N 1
ATOM 720 C CA . ARG A 1 96 ? 7.811 8.760 -7.229 1.00 85.88 96 ARG A CA 1
ATOM 721 C C . ARG A 1 96 ? 8.241 10.076 -7.855 1.00 85.88 96 ARG A C 1
ATOM 723 O O . ARG A 1 96 ? 8.345 10.160 -9.076 1.00 85.88 96 ARG A O 1
ATOM 730 N N . TYR A 1 97 ? 8.546 11.085 -7.044 1.00 79.88 97 TYR A N 1
ATOM 731 C CA . TYR A 1 97 ? 9.165 12.319 -7.539 1.00 79.88 97 TYR A CA 1
ATOM 732 C C . TYR A 1 97 ? 10.246 12.847 -6.601 1.00 79.88 97 TYR A C 1
ATOM 734 O O . TYR A 1 97 ? 10.224 12.635 -5.388 1.00 79.88 97 TYR A O 1
ATOM 742 N N . GLN A 1 98 ? 11.224 13.528 -7.192 1.00 72.62 98 GLN A N 1
ATOM 743 C CA . GLN A 1 98 ? 12.231 14.290 -6.469 1.00 72.62 98 GLN A CA 1
ATOM 744 C C . GLN A 1 98 ? 11.802 15.757 -6.420 1.00 72.62 98 GLN A C 1
ATOM 746 O O . GLN A 1 98 ? 11.647 16.396 -7.462 1.00 72.62 98 GLN A O 1
ATOM 751 N N . ASN A 1 99 ? 11.604 16.291 -5.217 1.00 63.59 99 ASN A N 1
ATOM 752 C CA . ASN A 1 99 ? 11.362 17.709 -5.012 1.00 63.59 99 ASN A CA 1
ATOM 753 C C . ASN A 1 99 ? 12.707 18.446 -5.038 1.00 63.59 99 ASN A C 1
ATOM 755 O O . ASN A 1 99 ? 13.513 18.327 -4.116 1.00 63.59 99 ASN A O 1
ATOM 759 N N . ILE A 1 100 ? 12.961 19.194 -6.113 1.00 61.19 100 ILE A N 1
ATOM 760 C CA . ILE A 1 100 ? 14.219 19.930 -6.291 1.00 61.19 100 ILE A CA 1
ATOM 761 C C . ILE A 1 100 ? 14.337 21.103 -5.304 1.00 61.19 100 ILE A C 1
ATOM 763 O O . ILE A 1 100 ? 15.447 21.440 -4.906 1.00 61.19 100 ILE A O 1
ATOM 767 N N . GLY A 1 101 ? 13.219 21.688 -4.858 1.00 60.50 101 GLY A N 1
ATOM 768 C CA . GLY A 1 101 ? 13.223 22.832 -3.940 1.00 60.50 101 GLY A CA 1
ATOM 769 C C . GLY A 1 101 ? 13.556 22.472 -2.489 1.00 60.50 101 GLY A C 1
ATOM 770 O O . GLY A 1 101 ? 14.169 23.273 -1.792 1.00 60.50 101 GLY A O 1
ATOM 771 N N . SER A 1 102 ? 13.192 21.269 -2.035 1.00 60.56 102 SER A N 1
ATOM 772 C CA . SER A 1 102 ? 13.448 20.799 -0.663 1.00 60.56 102 SER A CA 1
ATOM 773 C C . SER A 1 102 ? 14.500 19.689 -0.567 1.00 60.56 102 SER A C 1
ATOM 775 O O . SER A 1 102 ? 14.783 19.209 0.528 1.00 60.56 102 SER A O 1
ATOM 777 N N . GLY A 1 103 ? 15.051 19.233 -1.699 1.00 61.19 103 GLY A N 1
ATOM 778 C CA . GLY A 1 103 ? 15.964 18.085 -1.764 1.00 61.19 103 GLY A CA 1
ATOM 779 C C . GLY A 1 103 ? 15.319 16.742 -1.387 1.00 61.19 103 GLY A C 1
ATOM 780 O O . GLY A 1 103 ? 16.016 15.736 -1.273 1.00 61.19 103 GLY A O 1
ATOM 781 N N . GLY A 1 104 ? 13.999 16.710 -1.177 1.00 66.94 104 GLY A N 1
ATOM 782 C CA . GLY A 1 104 ? 13.273 15.538 -0.695 1.00 66.94 104 GLY A CA 1
ATOM 783 C C . GLY A 1 104 ? 12.870 14.567 -1.806 1.00 66.94 104 GLY A C 1
ATOM 784 O O . GLY A 1 104 ? 12.527 14.970 -2.918 1.00 66.94 104 GLY A O 1
ATOM 785 N N . HIS A 1 105 ? 12.848 13.274 -1.486 1.00 75.94 105 HIS A N 1
ATOM 786 C CA . HIS A 1 105 ? 12.222 12.247 -2.317 1.00 75.94 105 HIS A CA 1
ATOM 787 C C . HIS A 1 105 ? 10.847 11.896 -1.757 1.00 75.94 105 HIS A C 1
ATOM 789 O O . HIS A 1 105 ? 10.717 11.606 -0.568 1.00 75.94 105 HIS A O 1
ATOM 795 N N . VAL A 1 106 ? 9.833 11.893 -2.618 1.00 78.56 106 VAL A N 1
ATOM 796 C CA . VAL A 1 106 ? 8.484 11.452 -2.264 1.00 78.56 106 VAL A CA 1
ATOM 797 C C . VAL A 1 106 ? 8.216 10.130 -2.959 1.00 78.56 106 VAL A C 1
ATOM 799 O O . VAL A 1 106 ? 8.149 10.080 -4.188 1.00 78.56 106 VAL A O 1
ATOM 802 N N . TRP A 1 107 ? 8.086 9.075 -2.155 1.00 88.12 107 TRP A N 1
ATOM 803 C CA . TRP A 1 107 ? 7.724 7.723 -2.578 1.00 88.12 107 TRP A CA 1
ATOM 804 C C . TRP A 1 107 ? 6.464 7.303 -1.834 1.00 88.12 107 TRP A C 1
ATOM 806 O O . TRP A 1 107 ? 6.425 7.308 -0.601 1.00 88.12 107 TRP A O 1
ATOM 816 N N . LYS A 1 108 ? 5.415 6.985 -2.584 1.00 90.94 108 LYS A N 1
ATOM 817 C CA . LYS A 1 108 ? 4.115 6.608 -2.034 1.00 90.94 108 LYS A CA 1
ATOM 818 C C . LYS A 1 108 ? 3.442 5.630 -2.982 1.00 90.94 108 LYS A C 1
ATOM 820 O O . LYS A 1 108 ? 3.477 5.831 -4.191 1.00 90.94 108 LYS A O 1
ATOM 825 N N . THR A 1 109 ? 2.783 4.629 -2.421 1.00 95.25 109 THR A N 1
ATOM 826 C CA . THR A 1 109 ? 1.802 3.814 -3.140 1.00 95.25 109 THR A CA 1
ATOM 827 C C . THR A 1 109 ? 0.496 3.907 -2.388 1.00 95.25 109 THR A C 1
ATOM 829 O O . THR A 1 109 ? 0.499 3.783 -1.166 1.00 95.25 109 THR A O 1
ATOM 832 N N . GLU A 1 110 ? -0.604 4.163 -3.075 1.00 95.81 110 GLU A N 1
ATOM 833 C CA . GLU A 1 110 ? -1.897 4.356 -2.435 1.00 95.81 110 GLU A CA 1
ATOM 834 C C . GLU A 1 110 ? -3.005 3.706 -3.234 1.00 95.81 110 GLU A C 1
ATOM 836 O O . GLU A 1 110 ? -3.217 4.030 -4.395 1.00 95.81 110 GLU A O 1
ATOM 841 N N . PHE A 1 111 ? -3.716 2.807 -2.571 1.00 97.12 111 PHE A N 1
ATOM 842 C CA . PHE A 1 111 ? -4.970 2.243 -3.017 1.00 97.12 111 PHE A CA 1
ATOM 843 C C . PHE A 1 111 ? -6.119 3.053 -2.421 1.00 97.12 111 PHE A C 1
ATOM 845 O O . PHE A 1 111 ? -6.110 3.360 -1.226 1.00 97.12 111 PHE A O 1
ATOM 852 N N . VAL A 1 112 ? -7.117 3.356 -3.242 1.00 95.31 112 VAL A N 1
ATOM 853 C CA . VAL A 1 112 ? -8.346 4.043 -2.850 1.00 95.31 112 VAL A CA 1
ATOM 854 C C . VAL A 1 112 ? -9.523 3.261 -3.407 1.00 95.31 112 VAL A C 1
ATOM 856 O O . VAL A 1 112 ? -9.614 3.061 -4.618 1.00 95.31 112 VAL A O 1
ATOM 859 N N . ASP A 1 113 ? -10.446 2.863 -2.541 1.00 94.94 113 ASP A N 1
ATOM 860 C CA . ASP A 1 113 ? -11.740 2.334 -2.949 1.00 94.94 113 ASP A CA 1
ATOM 861 C C . ASP A 1 113 ? -12.857 3.264 -2.474 1.00 94.94 113 ASP A C 1
ATOM 863 O O . ASP A 1 113 ? -13.104 3.335 -1.271 1.00 94.94 113 ASP A O 1
ATOM 867 N N . PRO A 1 114 ? -13.563 3.941 -3.396 1.00 89.75 114 PRO A N 1
ATOM 868 C CA . PRO A 1 114 ? -14.661 4.821 -3.053 1.00 89.75 114 PRO A CA 1
ATOM 869 C C . PRO A 1 114 ? -15.982 4.112 -2.747 1.00 89.75 114 PRO A C 1
ATOM 871 O O . PRO A 1 114 ? -16.943 4.778 -2.373 1.00 89.75 114 PRO A O 1
ATOM 874 N N . THR A 1 115 ? -16.048 2.799 -2.969 1.00 85.38 115 THR A N 1
ATOM 875 C CA . THR A 1 115 ? -17.285 2.011 -2.892 1.00 85.38 115 THR A CA 1
ATOM 876 C C . THR A 1 115 ? -17.435 1.238 -1.592 1.00 85.38 115 THR A C 1
ATOM 878 O O . THR A 1 115 ? -18.560 0.895 -1.234 1.00 85.38 115 THR A O 1
ATOM 881 N N . THR A 1 116 ? -16.336 0.984 -0.868 1.00 82.25 116 THR A N 1
ATOM 882 C CA . THR A 1 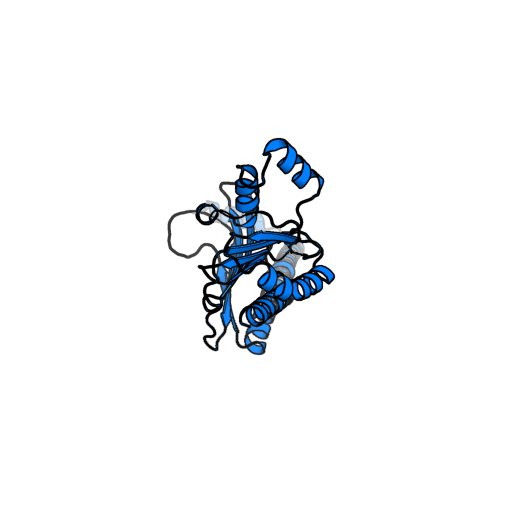116 ? -16.415 0.480 0.508 1.00 82.25 116 THR A CA 1
ATOM 883 C C . THR A 1 116 ? -17.230 1.493 1.306 1.00 82.25 116 THR A C 1
ATOM 885 O O . THR A 1 116 ? -16.852 2.665 1.371 1.00 82.25 116 THR A O 1
ATOM 888 N N . GLY A 1 117 ? -18.387 1.043 1.804 1.00 73.31 117 GLY A N 1
ATOM 889 C CA . GLY A 1 117 ? -19.433 1.909 2.338 1.00 73.31 117 GLY A CA 1
ATOM 890 C C . GLY A 1 117 ? -18.903 2.885 3.389 1.00 73.31 117 GLY A C 1
ATOM 891 O O . GLY A 1 117 ? -17.946 2.552 4.095 1.00 73.31 117 GLY A O 1
ATOM 892 N N . PRO A 1 118 ? -19.501 4.086 3.490 1.00 73.44 118 PRO A N 1
ATOM 893 C CA . PRO A 1 118 ? -19.096 5.052 4.496 1.00 73.44 118 PRO A CA 1
ATOM 894 C C . PRO A 1 118 ? -19.201 4.394 5.869 1.00 73.44 118 PRO A C 1
ATOM 896 O O . PRO A 1 118 ? -20.223 3.797 6.210 1.00 73.44 118 PRO A O 1
ATOM 899 N N . LEU A 1 119 ? -18.112 4.465 6.623 1.00 82.44 119 LEU A N 1
ATOM 900 C CA . LEU A 1 119 ? -18.080 3.973 7.987 1.00 82.44 119 LEU A CA 1
ATOM 901 C C . LEU A 1 119 ? -18.515 5.089 8.925 1.00 82.44 119 LEU A C 1
ATOM 903 O O . LEU A 1 119 ? -18.178 6.259 8.713 1.00 82.44 119 LEU A O 1
ATOM 907 N N . ASP A 1 120 ? -19.223 4.708 9.983 1.00 85.94 120 ASP A N 1
ATOM 908 C CA . ASP A 1 120 ? -19.383 5.583 11.132 1.00 85.94 120 ASP A CA 1
ATOM 909 C C . ASP A 1 120 ? -17.980 5.870 11.677 1.00 85.94 120 ASP A C 1
ATOM 911 O O . ASP A 1 120 ? -17.185 4.958 11.903 1.00 85.94 120 ASP A O 1
ATOM 915 N N . GLY A 1 121 ? -17.623 7.149 11.778 1.00 88.38 121 GLY A N 1
ATOM 916 C CA . GLY A 1 121 ? -16.299 7.559 12.228 1.00 88.38 121 GLY A CA 1
ATOM 917 C C . GLY A 1 121 ? -15.134 7.252 11.271 1.00 88.38 121 GLY A C 1
ATOM 918 O O . GLY A 1 121 ? -15.273 7.179 10.050 1.00 88.38 121 GLY A O 1
ATOM 919 N N . MET A 1 122 ? -13.933 7.151 11.841 1.00 90.12 122 MET A N 1
ATOM 920 C CA . MET A 1 122 ? -12.681 6.877 11.137 1.00 90.12 122 MET A CA 1
ATOM 921 C C . MET A 1 122 ? -11.790 5.956 11.971 1.00 90.12 122 MET A C 1
ATOM 923 O O . MET A 1 122 ? -11.667 6.141 13.179 1.00 90.12 122 MET A O 1
ATOM 927 N N . VAL A 1 123 ? -11.121 5.015 11.306 1.00 91.81 123 VAL A N 1
ATOM 928 C CA . VAL A 1 123 ? -10.091 4.129 11.853 1.00 91.81 123 VAL A CA 1
ATOM 929 C C . VAL A 1 123 ? -8.822 4.249 11.019 1.00 91.81 123 VAL A C 1
ATOM 931 O O . VAL A 1 123 ? -8.855 4.174 9.791 1.00 91.81 123 VAL A O 1
ATOM 934 N N . VAL A 1 124 ? -7.687 4.400 11.695 1.00 92.56 124 VAL A N 1
ATOM 935 C CA . VAL A 1 124 ? -6.351 4.407 11.103 1.00 92.56 124 VAL A CA 1
ATOM 936 C C . VAL A 1 124 ? -5.517 3.319 11.766 1.00 92.56 124 VAL A C 1
ATOM 938 O O . VAL A 1 124 ? -5.278 3.360 12.970 1.00 92.56 124 VAL A O 1
ATOM 941 N N . ILE A 1 125 ? -5.044 2.357 10.979 1.00 93.81 125 ILE A N 1
ATOM 942 C CA . ILE A 1 125 ? -4.145 1.292 11.430 1.00 93.81 125 ILE A CA 1
ATOM 943 C C . ILE A 1 125 ? -2.782 1.543 10.799 1.00 93.81 125 ILE A C 1
ATOM 945 O O . ILE A 1 125 ? -2.615 1.429 9.585 1.00 93.81 125 ILE A O 1
ATOM 949 N N . GLY A 1 126 ? -1.812 1.912 11.629 1.00 93.00 126 GLY A N 1
ATOM 950 C CA . GLY A 1 126 ? -0.451 2.250 11.224 1.00 93.00 126 GLY A CA 1
ATOM 951 C C . GLY A 1 126 ? 0.607 1.359 11.879 1.00 93.00 126 GLY A C 1
ATOM 952 O O . GLY A 1 126 ? 0.269 0.467 12.662 1.00 93.00 126 GLY A O 1
ATOM 953 N N . PRO A 1 127 ? 1.895 1.591 11.566 1.00 91.75 127 PRO A N 1
ATOM 954 C CA . PRO A 1 127 ? 3.000 0.863 12.181 1.00 91.75 127 PRO A CA 1
ATOM 955 C C . PRO A 1 127 ? 2.992 1.033 13.700 1.00 91.75 127 PRO A C 1
ATOM 957 O O . PRO A 1 127 ? 2.574 2.074 14.212 1.00 91.75 127 PRO A O 1
ATOM 960 N N . ALA A 1 128 ? 3.484 0.020 14.417 1.00 88.38 128 ALA A N 1
ATOM 961 C CA . ALA A 1 128 ? 3.688 0.124 15.854 1.00 88.38 128 ALA A CA 1
ATOM 962 C C . ALA A 1 128 ? 4.568 1.333 16.202 1.00 88.38 128 ALA A C 1
ATOM 964 O O . ALA A 1 128 ? 5.678 1.478 15.687 1.00 88.38 128 ALA A O 1
ATOM 965 N N . ILE A 1 129 ? 4.092 2.165 17.126 1.00 81.56 129 ILE A N 1
ATOM 966 C CA . ILE A 1 129 ? 4.905 3.229 17.711 1.00 81.56 129 ILE A CA 1
ATOM 967 C C . ILE A 1 129 ? 5.942 2.581 18.642 1.00 81.56 129 ILE A C 1
ATOM 969 O O . ILE A 1 129 ? 5.559 1.821 19.542 1.00 81.56 129 ILE A O 1
ATOM 973 N N . PRO A 1 130 ? 7.249 2.860 18.478 1.00 7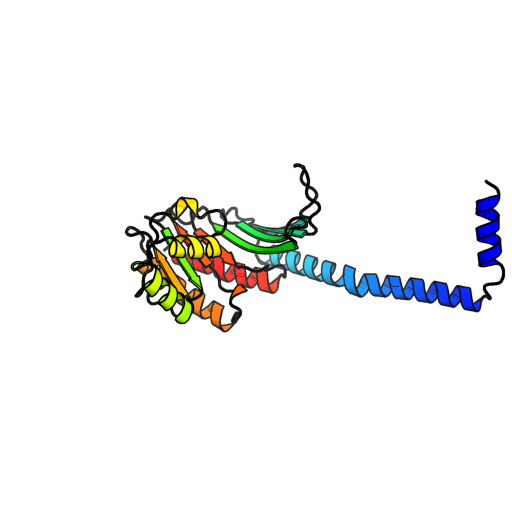7.44 130 PRO A N 1
ATOM 974 C CA . PRO A 1 130 ? 8.268 2.369 19.397 1.00 77.44 130 PRO A CA 1
ATOM 975 C C . PRO A 1 130 ? 7.934 2.747 20.844 1.00 77.44 130 PRO A C 1
ATOM 977 O O . PRO A 1 130 ? 7.586 3.894 21.119 1.00 77.44 130 PRO A O 1
ATOM 980 N N . LYS A 1 131 ? 8.095 1.815 21.797 1.00 69.38 131 LYS A N 1
ATOM 981 C CA . LYS A 1 131 ? 7.750 2.047 23.217 1.00 69.38 131 LYS A CA 1
ATOM 982 C C . LYS A 1 131 ? 8.350 3.338 23.781 1.00 69.38 131 LYS A C 1
ATOM 984 O O . LYS A 1 131 ? 7.650 4.080 24.451 1.00 69.38 131 LYS A O 1
ATOM 989 N N . LYS A 1 132 ? 9.601 3.652 23.426 1.00 70.94 132 LYS A N 1
ATOM 990 C CA . LYS A 1 132 ? 10.277 4.894 23.840 1.00 70.94 132 LYS A CA 1
ATOM 991 C C . LYS A 1 132 ? 9.574 6.158 23.337 1.00 70.94 132 LYS A C 1
ATOM 993 O O . LYS A 1 132 ? 9.508 7.143 24.061 1.00 70.94 132 LYS A O 1
ATOM 998 N N . GLU A 1 133 ? 9.049 6.137 22.113 1.00 70.88 133 GLU A N 1
ATOM 999 C CA . GLU A 1 133 ? 8.290 7.260 21.552 1.00 70.88 133 GLU A CA 1
ATOM 1000 C C . GLU A 1 133 ? 6.895 7.350 22.174 1.00 70.88 133 GLU A C 1
ATOM 1002 O O . GLU A 1 133 ? 6.430 8.445 22.475 1.00 70.88 133 GLU A O 1
ATOM 1007 N N . ALA A 1 134 ? 6.255 6.208 22.437 1.00 66.31 134 ALA A N 1
ATOM 1008 C CA . ALA A 1 134 ? 4.965 6.157 23.121 1.00 66.31 134 ALA A CA 1
ATOM 1009 C C . ALA A 1 134 ? 5.055 6.648 24.580 1.00 66.31 134 ALA A C 1
ATOM 1011 O O . ALA A 1 134 ? 4.189 7.393 25.035 1.00 66.31 134 ALA A O 1
ATOM 1012 N N . GLU A 1 135 ? 6.115 6.275 25.301 1.00 66.12 135 GLU A N 1
ATOM 1013 C CA . GLU A 1 135 ? 6.407 6.726 26.667 1.00 66.12 135 GLU A CA 1
ATOM 1014 C C . GLU A 1 135 ? 6.740 8.222 26.703 1.00 66.12 135 GLU A C 1
ATOM 1016 O O . GLU A 1 135 ? 6.186 8.949 27.526 1.00 66.12 135 GLU A O 1
ATOM 1021 N N . ALA A 1 136 ? 7.563 8.712 25.768 1.00 66.38 136 ALA A N 1
ATOM 1022 C CA . ALA A 1 136 ? 7.854 10.140 25.638 1.00 66.38 136 ALA A CA 1
ATOM 1023 C C . ALA A 1 136 ? 6.591 10.959 25.313 1.00 66.38 136 ALA A C 1
ATOM 1025 O O . ALA A 1 136 ? 6.376 12.024 25.892 1.00 66.38 136 ALA A O 1
ATOM 1026 N N . ALA A 1 137 ? 5.718 10.447 24.440 1.00 61.03 137 ALA A N 1
ATOM 1027 C CA . ALA A 1 137 ? 4.433 11.068 24.126 1.00 61.03 137 ALA A CA 1
ATOM 1028 C C . ALA A 1 137 ? 3.494 11.107 25.341 1.00 61.03 137 ALA A C 1
ATOM 1030 O O . ALA A 1 137 ? 2.843 12.122 25.587 1.00 61.03 137 ALA A O 1
ATOM 1031 N N . ALA A 1 138 ? 3.448 10.027 26.127 1.00 59.00 138 ALA A N 1
ATOM 1032 C CA . ALA A 1 138 ? 2.646 9.959 27.344 1.00 59.00 138 ALA A CA 1
ATOM 1033 C C . ALA A 1 138 ? 3.148 10.932 28.426 1.00 59.00 138 ALA A C 1
ATOM 1035 O O . ALA A 1 138 ? 2.334 11.611 29.052 1.00 59.00 138 ALA A O 1
ATOM 1036 N N . MET A 1 139 ? 4.471 11.047 28.606 1.00 60.59 139 MET A N 1
ATOM 1037 C CA . MET A 1 139 ? 5.089 11.963 29.575 1.00 60.59 139 MET A CA 1
ATOM 1038 C C . MET A 1 139 ? 4.905 13.439 29.21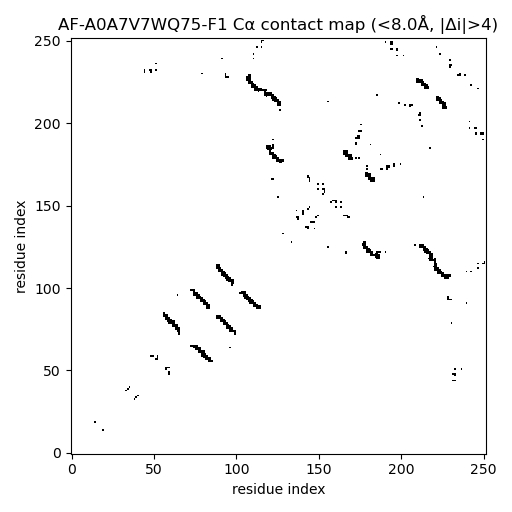2 1.00 60.59 139 MET A C 1
ATOM 1040 O O . MET A 1 139 ? 4.755 14.268 30.105 1.00 60.59 139 MET A O 1
ATOM 1044 N N . LEU A 1 140 ? 4.911 13.780 27.920 1.00 55.97 140 LEU A N 1
ATOM 1045 C CA . LEU A 1 140 ? 4.820 15.173 27.474 1.00 55.97 140 LEU A CA 1
ATOM 1046 C C . LEU A 1 140 ? 3.384 15.691 27.336 1.00 55.97 140 LEU A C 1
ATOM 1048 O O . LEU A 1 140 ? 3.197 16.905 27.295 1.00 55.97 140 LEU A O 1
ATOM 1052 N N . LEU A 1 141 ? 2.374 14.818 27.223 1.00 52.00 141 LEU A N 1
ATOM 1053 C CA . LEU A 1 141 ? 1.036 15.253 26.801 1.00 52.00 141 LEU A CA 1
ATOM 1054 C C . LEU A 1 141 ? -0.149 14.693 27.579 1.00 52.00 141 LEU A C 1
ATOM 1056 O O . LEU A 1 141 ? -1.269 15.078 27.258 1.00 52.00 141 LEU A O 1
ATOM 1060 N N . GLY A 1 142 ? 0.046 13.838 28.589 1.00 45.56 142 GLY A N 1
ATOM 1061 C CA . GLY A 1 142 ? -0.991 13.445 29.563 1.00 45.56 142 GLY A CA 1
ATOM 1062 C C . GLY A 1 142 ? -2.224 12.708 29.012 1.00 45.56 142 GLY A C 1
ATOM 1063 O O . GLY A 1 142 ? -2.970 12.104 29.773 1.00 45.56 142 GLY A O 1
ATOM 1064 N N . SER A 1 143 ? -2.451 12.718 27.702 1.00 51.38 143 SER A N 1
ATOM 1065 C CA . SER A 1 143 ? -3.504 12.049 26.948 1.00 51.38 143 SER A CA 1
ATOM 1066 C C . SER A 1 143 ? -3.163 12.213 25.465 1.00 51.38 143 SER A C 1
ATOM 1068 O O . SER A 1 143 ? -2.824 13.306 25.014 1.00 51.38 143 SER A O 1
ATOM 1070 N N . PHE A 1 144 ? -3.264 11.145 24.673 1.00 55.94 144 PHE A N 1
ATOM 1071 C CA . PHE A 1 144 ? -2.943 11.137 23.234 1.00 55.94 144 PHE A CA 1
ATOM 1072 C C . PHE A 1 144 ? -3.830 12.067 22.362 1.00 55.94 144 PHE A C 1
ATOM 1074 O O . PHE A 1 144 ? -3.705 12.051 21.143 1.00 55.94 144 PHE A O 1
ATOM 1081 N N . GLY A 1 145 ? -4.674 12.915 22.968 1.00 50.09 145 GLY A N 1
ATOM 1082 C CA . GLY A 1 145 ? -5.418 14.001 22.315 1.00 50.09 145 GLY A CA 1
ATOM 1083 C C . GLY A 1 145 ? -4.637 15.318 22.137 1.00 50.09 145 GLY A C 1
ATOM 1084 O O . GLY A 1 145 ? -5.191 16.291 21.633 1.00 50.09 145 GLY A O 1
ATOM 1085 N N . GLY A 1 146 ? -3.365 15.383 22.555 1.00 56.91 146 GLY A N 1
ATOM 1086 C CA . GLY A 1 146 ? -2.503 16.569 22.421 1.00 56.91 146 GLY A CA 1
ATOM 1087 C C . GLY A 1 146 ? -1.729 16.682 21.092 1.00 56.91 146 GLY A C 1
ATOM 1088 O O . GLY A 1 146 ? -1.732 15.777 20.259 1.00 56.91 146 GLY A O 1
ATOM 1089 N N . GLY A 1 147 ? -1.004 17.795 20.900 1.00 58.56 147 GLY A N 1
ATOM 1090 C CA . GLY A 1 147 ? -0.325 18.169 19.641 1.00 58.56 147 GLY A CA 1
ATOM 1091 C C . GLY A 1 147 ? 0.654 17.143 19.039 1.00 58.56 147 GLY A C 1
ATOM 1092 O O . GLY A 1 147 ? 0.853 17.143 17.827 1.00 58.56 147 GLY A O 1
ATOM 1093 N N . PHE A 1 148 ? 1.213 16.218 19.826 1.00 62.44 148 PHE A N 1
ATOM 1094 C CA . PHE A 1 148 ? 2.033 15.116 19.297 1.00 62.44 148 PHE A CA 1
ATOM 1095 C C . PHE A 1 148 ? 1.200 14.040 18.599 1.00 62.44 148 PHE A C 1
ATOM 1097 O O . PHE A 1 148 ? 1.657 13.488 17.606 1.00 62.44 148 PHE A O 1
ATOM 1104 N N . GLY A 1 149 ? -0.025 13.767 19.062 1.00 63.28 149 GLY A N 1
ATOM 1105 C CA . GLY A 1 149 ? -0.956 12.892 18.347 1.00 63.28 149 GLY A CA 1
ATOM 1106 C C . GLY A 1 149 ? -1.222 13.444 16.949 1.00 63.28 149 GLY A C 1
ATOM 1107 O O . GLY A 1 149 ? -1.060 12.732 15.963 1.00 63.28 149 GLY A O 1
ATOM 1108 N N . LYS A 1 150 ? -1.467 14.759 16.850 1.00 65.50 150 LYS A N 1
ATOM 1109 C CA . LYS A 1 150 ? -1.580 15.467 15.564 1.00 65.50 150 LYS A CA 1
ATOM 1110 C C . LYS A 1 150 ? -0.300 15.391 14.728 1.00 65.50 150 LYS A C 1
ATOM 1112 O O . LYS A 1 150 ? -0.390 15.182 13.527 1.00 65.50 150 LYS A O 1
ATOM 1117 N N . MET A 1 151 ? 0.881 15.507 15.340 1.00 68.88 151 MET A N 1
ATOM 1118 C CA . MET A 1 151 ? 2.170 15.378 14.643 1.00 68.88 151 MET A CA 1
ATOM 1119 C C . MET A 1 151 ? 2.436 13.952 14.131 1.00 68.88 151 MET A C 1
ATOM 1121 O O . MET A 1 151 ? 3.011 13.760 13.062 1.00 68.88 151 MET A O 1
ATOM 1125 N N . LEU A 1 152 ? 2.055 12.930 14.892 1.00 70.06 152 LEU A N 1
ATOM 1126 C CA . LEU A 1 152 ? 2.223 11.540 14.483 1.00 70.06 152 LEU A CA 1
ATOM 1127 C C . LEU A 1 152 ? 1.226 11.186 13.375 1.00 70.06 152 LEU A C 1
ATOM 1129 O O . LEU A 1 152 ? 1.591 10.562 12.381 1.00 70.06 152 LEU A O 1
ATOM 1133 N N . LEU A 1 153 ? -0.009 11.666 13.508 1.00 70.75 153 LEU A N 1
ATOM 1134 C CA . LEU A 1 153 ? -1.039 11.541 12.486 1.00 70.75 153 LEU A CA 1
ATOM 1135 C C . LEU A 1 153 ? -0.661 12.311 11.223 1.00 70.75 153 LEU A C 1
ATOM 1137 O O . LEU A 1 153 ? -0.817 11.761 10.145 1.00 70.75 153 LEU A O 1
ATOM 1141 N N . SER A 1 154 ? -0.056 13.498 11.311 1.00 71.94 154 SER A N 1
ATOM 1142 C CA . SER A 1 154 ? 0.453 14.199 10.126 1.00 71.94 154 SER A CA 1
ATOM 1143 C C . SER A 1 154 ? 1.635 13.472 9.477 1.00 71.94 154 SER A C 1
ATOM 1145 O O . SER A 1 154 ? 1.745 13.452 8.257 1.00 71.94 154 SER A O 1
ATOM 1147 N N . LYS A 1 155 ? 2.483 12.772 10.243 1.00 73.75 155 LYS A N 1
ATOM 1148 C CA . LYS A 1 155 ? 3.516 11.890 9.665 1.00 73.75 155 LYS A CA 1
ATOM 1149 C C . LYS A 1 155 ? 2.933 10.665 8.952 1.00 73.75 155 LYS A C 1
ATOM 1151 O O . LYS A 1 155 ? 3.518 10.205 7.970 1.00 73.75 155 LYS A O 1
ATOM 1156 N N . LEU A 1 156 ? 1.826 10.113 9.449 1.00 70.88 156 LEU A N 1
ATOM 1157 C CA . LEU A 1 156 ? 1.176 8.930 8.874 1.00 70.88 156 LEU A CA 1
ATOM 1158 C C . LEU A 1 156 ? 0.266 9.280 7.686 1.00 70.88 156 LEU A C 1
ATOM 1160 O O . LEU A 1 156 ? 0.300 8.604 6.657 1.00 70.88 156 LEU A O 1
ATOM 1164 N N . LEU A 1 157 ? -0.516 10.347 7.821 1.00 68.94 157 LEU A N 1
ATOM 1165 C CA . LEU A 1 157 ? -1.554 10.776 6.885 1.00 68.94 157 LEU A CA 1
ATOM 1166 C C . LEU A 1 157 ? -1.035 11.829 5.889 1.00 68.94 157 LEU A C 1
ATOM 1168 O O . LEU A 1 157 ? -1.447 11.833 4.732 1.00 68.94 157 LEU A O 1
ATOM 1172 N N . GLY A 1 158 ? -0.033 12.632 6.257 1.00 70.00 158 GLY A N 1
ATOM 1173 C CA . GLY A 1 158 ? 0.476 13.752 5.456 1.00 70.00 158 GLY A CA 1
ATOM 1174 C C . GLY A 1 158 ? -0.326 15.039 5.677 1.00 70.00 158 GLY A C 1
ATOM 1175 O O . GLY A 1 158 ? -0.799 15.294 6.784 1.00 70.00 158 GLY A O 1
ATOM 1176 N N . ASP A 1 159 ? -0.492 15.827 4.609 1.00 58.72 159 ASP A N 1
ATOM 1177 C CA . ASP A 1 159 ? -1.204 17.121 4.611 1.00 58.72 159 ASP A CA 1
ATOM 1178 C C . ASP A 1 159 ? -2.708 17.007 4.931 1.00 58.72 159 ASP A C 1
ATOM 1180 O O . ASP A 1 159 ? -3.365 18.002 5.206 1.00 58.72 159 ASP A O 1
ATOM 1184 N N . GLU A 1 160 ? -3.262 15.796 4.983 1.00 58.09 160 GLU A N 1
ATOM 1185 C CA . GLU A 1 160 ? -4.683 15.537 5.267 1.00 58.09 160 GLU A CA 1
ATOM 1186 C C . GLU A 1 160 ? -5.027 15.544 6.771 1.00 58.09 160 GLU A C 1
ATOM 1188 O O . GLU A 1 160 ? -6.053 15.021 7.201 1.00 58.09 160 GLU A O 1
ATOM 1193 N N . SER A 1 161 ? -4.164 16.135 7.601 1.00 57.28 161 SER A N 1
ATOM 1194 C CA . SER A 1 161 ? -4.317 16.157 9.063 1.00 57.28 161 SER A CA 1
ATOM 1195 C C . SER A 1 161 ? -5.499 16.995 9.582 1.00 57.28 161 SER A C 1
ATOM 1197 O O . SER A 1 161 ? -5.810 16.940 10.772 1.00 57.28 161 SER A O 1
ATOM 1199 N N . GLU A 1 162 ? -6.176 17.753 8.715 1.00 53.66 162 GLU A N 1
ATOM 1200 C CA . GLU A 1 162 ? -7.292 18.629 9.097 1.00 53.66 162 GLU A CA 1
ATOM 1201 C C . GLU A 1 162 ? -8.580 17.852 9.435 1.00 53.66 162 GLU A C 1
ATOM 1203 O O . GLU A 1 162 ? -9.303 18.250 10.349 1.00 53.66 162 GLU A O 1
ATOM 1208 N N . SER A 1 163 ? -8.817 16.683 8.825 1.00 55.34 163 SER A N 1
ATOM 1209 C CA . SER A 1 163 ? -10.002 15.836 9.089 1.00 55.34 163 SER A CA 1
ATOM 1210 C C . SER A 1 163 ? -9.880 14.958 10.347 1.00 55.34 163 SER A C 1
ATOM 1212 O O . SER A 1 163 ? -10.725 14.110 10.621 1.00 55.34 163 SER A O 1
ATOM 1214 N N . VAL A 1 164 ? -8.807 15.133 11.124 1.00 63.31 164 VAL A N 1
ATOM 1215 C CA . VAL A 1 164 ? -8.312 14.148 12.101 1.00 63.31 164 VAL A CA 1
ATOM 1216 C C . VAL A 1 164 ? -8.642 14.513 13.559 1.00 63.31 164 VAL A C 1
ATOM 1218 O O . VAL A 1 164 ? -8.232 13.829 14.497 1.00 63.31 164 VAL A O 1
ATOM 1221 N N . GLY A 1 165 ? -9.402 15.590 13.779 1.00 62.62 165 GLY A N 1
ATOM 1222 C CA . GLY A 1 165 ? -9.558 16.254 15.081 1.00 62.62 165 GLY A CA 1
ATOM 1223 C C . GLY A 1 165 ? -9.958 15.374 16.277 1.00 62.62 165 GLY A C 1
ATOM 1224 O O . GLY A 1 165 ? -9.630 15.743 17.402 1.00 62.62 165 GLY A O 1
ATOM 1225 N N . ASN A 1 166 ? -10.583 14.212 16.046 1.00 77.00 166 ASN A N 1
ATOM 1226 C CA . ASN A 1 166 ? -11.143 13.345 17.091 1.00 77.00 166 ASN A CA 1
ATOM 1227 C C . ASN A 1 166 ? -10.544 11.923 17.149 1.00 77.00 166 ASN A C 1
ATOM 1229 O O . ASN A 1 166 ? -11.114 11.065 17.824 1.00 77.00 166 ASN A O 1
ATOM 1233 N N . LEU A 1 167 ? -9.436 11.633 16.453 1.00 80.81 167 LEU A N 1
ATOM 1234 C CA . LEU A 1 167 ? -8.803 10.309 16.534 1.00 80.81 167 LEU A CA 1
ATOM 1235 C C . LEU A 1 167 ? -8.173 10.066 17.915 1.00 80.81 167 LEU A C 1
ATOM 1237 O O . LEU A 1 167 ? -7.384 10.871 18.410 1.00 80.81 167 LEU A O 1
ATOM 1241 N N . GLN A 1 168 ? -8.478 8.914 18.508 1.00 84.38 168 GLN A N 1
ATOM 1242 C CA . GLN A 1 168 ? -7.954 8.462 19.794 1.00 84.38 168 GLN A CA 1
ATOM 1243 C C . GLN A 1 168 ? -7.163 7.169 19.621 1.00 84.38 168 GLN A C 1
ATOM 1245 O O . GLN A 1 168 ? -7.521 6.313 18.817 1.00 84.38 168 GLN A O 1
ATOM 1250 N N . LEU A 1 169 ? -6.083 7.018 20.386 1.00 85.19 169 LEU A N 1
ATOM 1251 C CA . LEU A 1 169 ? -5.298 5.786 20.415 1.00 85.19 169 LEU A CA 1
ATOM 1252 C C . LEU A 1 169 ? -6.079 4.673 21.130 1.00 85.19 169 LEU A C 1
ATOM 1254 O O . LEU A 1 169 ? -6.367 4.796 22.321 1.00 85.19 169 LEU A O 1
ATOM 1258 N N . LEU A 1 170 ? -6.328 3.562 20.439 1.00 84.88 170 LEU A N 1
ATOM 1259 C CA . LEU A 1 170 ? -6.895 2.351 21.027 1.00 84.88 170 LEU A CA 1
ATOM 1260 C C . LEU A 1 170 ? -5.771 1.422 21.490 1.00 84.88 170 LEU A C 1
ATOM 1262 O O . LEU A 1 170 ? -5.077 0.807 20.681 1.00 84.88 170 LEU A O 1
ATOM 1266 N N . LYS A 1 171 ? -5.581 1.328 22.809 1.00 75.62 171 LYS A N 1
ATOM 1267 C CA . LYS A 1 171 ? -4.519 0.504 23.414 1.00 75.62 171 LYS A CA 1
ATOM 1268 C C . LYS A 1 171 ? -4.790 -0.998 23.300 1.00 75.62 171 LYS A C 1
ATOM 1270 O O . LYS A 1 171 ? -3.841 -1.767 23.188 1.00 75.62 171 LYS A O 1
ATOM 1275 N N . ASP A 1 172 ? -6.064 -1.383 23.256 1.00 74.12 172 ASP A N 1
ATOM 1276 C CA . ASP A 1 172 ? -6.503 -2.779 23.346 1.00 74.12 172 ASP A CA 1
ATOM 1277 C C . ASP A 1 172 ? -7.064 -3.330 22.025 1.00 74.12 172 ASP A C 1
ATOM 1279 O O . ASP A 1 172 ? -7.702 -4.375 22.007 1.00 74.12 172 ASP A O 1
ATOM 1283 N N . ALA A 1 173 ? -6.782 -2.678 20.890 1.00 75.25 173 ALA A N 1
ATOM 1284 C CA . ALA A 1 173 ? -7.302 -3.086 19.578 1.00 75.25 173 ALA A CA 1
ATOM 1285 C C . ALA A 1 173 ? -6.773 -4.450 19.068 1.00 75.25 173 ALA A C 1
ATOM 1287 O O . ALA A 1 173 ? -7.156 -4.901 17.993 1.00 75.25 173 ALA A O 1
ATOM 1288 N N . GLY A 1 174 ? -5.862 -5.103 19.800 1.00 73.12 174 GLY A N 1
ATOM 1289 C CA . GLY A 1 174 ? -5.484 -6.503 19.569 1.00 73.12 174 GLY A CA 1
ATOM 1290 C C . GLY A 1 174 ? -4.672 -6.793 18.299 1.00 73.12 174 GLY A C 1
ATOM 1291 O O . GLY A 1 174 ? -4.415 -7.958 18.002 1.00 73.12 174 GLY A O 1
ATOM 1292 N N . ILE A 1 175 ? -4.231 -5.776 17.552 1.00 87.19 175 ILE A N 1
ATOM 1293 C CA . ILE A 1 175 ? -3.459 -5.968 16.316 1.00 87.19 175 ILE A CA 1
ATOM 1294 C C . ILE A 1 175 ? -1.958 -5.976 16.619 1.00 87.19 175 ILE A C 1
ATOM 1296 O O . ILE A 1 175 ? -1.342 -4.937 16.864 1.00 87.19 175 ILE A O 1
ATOM 1300 N N . SER A 1 176 ? -1.350 -7.161 16.570 1.00 87.06 176 SER A N 1
ATOM 1301 C CA . SER A 1 176 ? 0.089 -7.322 16.799 1.00 87.06 176 SER A CA 1
ATOM 1302 C C . SER A 1 176 ? 0.921 -6.535 15.778 1.00 87.06 176 SER A C 1
ATOM 1304 O O . SER A 1 176 ? 0.690 -6.615 14.573 1.00 87.06 176 SER A O 1
ATOM 1306 N N . GLY A 1 177 ? 1.908 -5.775 16.260 1.00 87.19 177 GLY A N 1
ATOM 1307 C CA . GLY A 1 177 ? 2.821 -5.000 15.410 1.00 87.19 177 GLY A CA 1
ATOM 1308 C C . GLY A 1 177 ? 2.224 -3.727 14.799 1.00 87.19 177 GLY A C 1
ATOM 1309 O O . GLY A 1 177 ? 2.904 -3.074 14.007 1.00 87.19 177 GLY A O 1
ATOM 1310 N N . ALA A 1 178 ? 1.004 -3.345 15.182 1.00 91.88 178 ALA A N 1
ATOM 1311 C CA . ALA A 1 178 ? 0.330 -2.152 14.685 1.00 91.88 178 ALA A CA 1
ATOM 1312 C C . ALA A 1 178 ? -0.053 -1.188 15.810 1.00 91.88 178 ALA A C 1
ATOM 1314 O O . ALA A 1 178 ? -0.063 -1.523 16.993 1.00 91.88 178 ALA A O 1
ATOM 1315 N N . THR A 1 179 ? -0.390 0.035 15.427 1.00 90.38 179 THR A N 1
ATOM 1316 C CA . THR A 1 179 ? -1.055 1.009 16.289 1.00 90.38 179 THR A CA 1
ATOM 1317 C C . THR A 1 179 ? -2.374 1.406 15.649 1.00 90.38 179 THR A C 1
ATOM 1319 O O . THR A 1 179 ? -2.420 1.680 14.450 1.00 90.38 179 THR A O 1
ATOM 1322 N N . VAL A 1 180 ? -3.441 1.421 16.449 1.00 91.31 180 VAL A N 1
ATOM 1323 C CA . VAL A 1 180 ? -4.799 1.707 15.983 1.00 91.31 180 VAL A CA 1
ATOM 1324 C C . VAL A 1 180 ? -5.267 3.029 16.570 1.00 91.31 180 VAL A C 1
ATOM 1326 O O . VAL A 1 180 ? -5.267 3.216 17.786 1.00 91.31 180 VAL A O 1
ATOM 1329 N N . PHE A 1 181 ? -5.678 3.936 15.695 1.00 89.75 181 PHE A N 1
ATOM 1330 C CA . PHE A 1 181 ? -6.373 5.162 16.050 1.00 89.75 181 PHE A CA 1
ATOM 1331 C C . PHE A 1 181 ? -7.807 5.087 15.553 1.00 89.75 181 PHE A C 1
ATOM 1333 O O . PHE A 1 181 ? -8.037 4.634 14.435 1.00 89.75 181 PHE A O 1
ATOM 1340 N N . ALA A 1 182 ? -8.762 5.546 16.349 1.00 90.75 182 ALA A N 1
ATOM 1341 C CA . ALA A 1 182 ? -10.164 5.551 15.964 1.00 90.75 182 ALA A CA 1
ATOM 1342 C C . ALA A 1 182 ? -10.905 6.754 16.547 1.00 90.75 182 ALA A C 1
ATOM 1344 O O . ALA A 1 182 ? -10.562 7.237 17.626 1.00 90.75 182 ALA A O 1
ATOM 1345 N N . THR A 1 183 ? -11.927 7.244 15.851 1.00 88.94 183 THR A N 1
ATOM 1346 C CA . THR A 1 183 ? -12.930 8.121 16.470 1.00 88.94 183 THR A CA 1
ATOM 1347 C C . THR A 1 183 ? -13.865 7.297 17.365 1.00 88.94 183 THR A C 1
ATOM 1349 O O . THR A 1 183 ? -14.032 6.108 17.095 1.00 88.94 183 THR A O 1
ATOM 1352 N N . PRO A 1 184 ? -14.530 7.900 18.369 1.00 88.12 184 PRO A N 1
ATOM 1353 C CA . PRO A 1 184 ? -15.403 7.171 19.298 1.00 88.12 184 PRO A CA 1
ATOM 1354 C C . PRO A 1 184 ? -16.493 6.323 18.631 1.00 88.12 184 PRO A C 1
ATOM 1356 O O . PRO A 1 184 ? -16.756 5.214 19.080 1.00 88.12 184 PRO A O 1
ATOM 1359 N N . ASP A 1 185 ? -17.077 6.818 17.538 1.00 89.25 185 ASP A N 1
ATOM 1360 C CA . ASP A 1 185 ? -18.186 6.149 16.844 1.00 89.25 185 ASP A CA 1
ATOM 1361 C C . ASP A 1 185 ? -17.721 5.078 15.845 1.00 89.25 185 ASP A C 1
ATOM 1363 O O . ASP A 1 185 ? -18.538 4.459 15.167 1.00 89.25 185 ASP A O 1
ATOM 1367 N N . ALA A 1 186 ? -16.406 4.869 15.710 1.00 90.31 186 ALA A N 1
ATOM 1368 C CA . ALA A 1 186 ? -15.881 3.979 14.690 1.00 90.31 186 ALA A CA 1
ATOM 1369 C C . ALA A 1 186 ? -15.955 2.501 15.092 1.00 90.31 186 ALA A C 1
ATOM 1371 O O . ALA A 1 186 ? -15.598 2.157 16.221 1.00 90.31 186 ALA A O 1
ATOM 1372 N N . PRO A 1 187 ? -16.304 1.586 14.163 1.00 92.00 187 PRO A N 1
ATOM 1373 C CA . PRO A 1 187 ? -16.349 0.146 14.421 1.00 92.00 187 PRO A CA 1
ATOM 1374 C C . PRO A 1 187 ? -14.935 -0.470 14.424 1.00 92.00 187 PRO A C 1
ATOM 1376 O O . PRO A 1 187 ? -14.627 -1.387 13.658 1.00 92.00 187 PRO A O 1
ATOM 1379 N N . ALA A 1 188 ? -14.047 0.055 15.270 1.00 91.88 188 ALA A N 1
ATOM 1380 C CA . ALA A 1 188 ? -12.622 -0.258 15.273 1.00 91.88 188 ALA A CA 1
ATOM 1381 C C . ALA A 1 188 ? -12.321 -1.726 15.583 1.00 91.88 188 ALA A C 1
ATOM 1383 O O . ALA A 1 188 ? -11.446 -2.300 14.938 1.00 91.88 188 ALA A O 1
ATOM 1384 N N . ASP A 1 189 ? -13.080 -2.356 16.481 1.00 92.25 189 ASP A N 1
ATOM 1385 C CA . ASP A 1 189 ? -12.911 -3.776 16.805 1.00 92.25 189 ASP A CA 1
ATOM 1386 C C . ASP A 1 189 ? -13.236 -4.669 15.602 1.00 92.25 189 ASP A C 1
ATOM 1388 O O . ASP A 1 189 ? -12.486 -5.592 15.287 1.00 92.25 189 ASP A O 1
ATOM 1392 N N . ARG A 1 190 ? -14.315 -4.355 14.867 1.00 91.88 190 ARG A N 1
ATOM 1393 C CA . ARG A 1 190 ? -14.707 -5.084 13.650 1.00 91.88 190 ARG A CA 1
ATOM 1394 C C . ARG A 1 190 ? -13.644 -4.943 12.563 1.00 91.88 190 ARG A C 1
ATOM 1396 O O . ARG A 1 190 ? -13.222 -5.939 11.978 1.00 91.88 190 ARG A O 1
ATOM 1403 N N . ILE A 1 191 ? -13.201 -3.711 12.308 1.00 93.62 191 ILE A N 1
ATOM 1404 C CA . ILE A 1 191 ? -12.178 -3.410 11.296 1.00 93.62 191 ILE A CA 1
ATOM 1405 C C . ILE A 1 191 ? -10.850 -4.069 11.675 1.00 93.62 191 ILE A C 1
ATOM 1407 O O . ILE A 1 191 ? -10.198 -4.679 10.829 1.00 93.62 191 ILE A O 1
ATOM 1411 N N . GLY A 1 192 ? -10.468 -3.989 12.949 1.00 94.00 192 GLY A N 1
ATOM 1412 C CA . GLY A 1 192 ? -9.256 -4.601 13.471 1.00 94.00 192 GLY A CA 1
ATOM 1413 C C . GLY A 1 192 ? -9.276 -6.120 13.348 1.00 94.00 192 GLY A C 1
ATOM 1414 O O . GLY A 1 192 ? -8.325 -6.688 12.816 1.00 94.00 192 GLY A O 1
ATOM 1415 N N . ALA A 1 193 ? -10.373 -6.773 13.737 1.00 93.88 193 ALA A N 1
ATOM 1416 C CA . ALA A 1 193 ? -10.538 -8.219 13.610 1.00 93.88 193 ALA A CA 1
ATOM 1417 C C . ALA A 1 193 ? -10.481 -8.692 12.146 1.00 93.88 193 ALA A C 1
ATOM 1419 O O . ALA A 1 193 ? -9.835 -9.697 11.849 1.00 93.88 193 ALA A O 1
ATOM 1420 N N . ALA A 1 194 ? -11.102 -7.951 11.223 1.00 94.62 194 ALA A N 1
ATOM 1421 C CA . ALA A 1 194 ? -11.078 -8.268 9.796 1.00 94.62 194 ALA A CA 1
ATOM 1422 C C . ALA A 1 194 ? -9.689 -8.054 9.163 1.00 94.62 194 ALA A C 1
ATOM 1424 O O . ALA A 1 194 ? -9.251 -8.845 8.325 1.00 94.62 194 ALA A O 1
ATOM 1425 N N . TYR A 1 195 ? -8.977 -6.993 9.557 1.00 95.88 195 TYR A N 1
ATOM 1426 C CA . TYR A 1 195 ? -7.706 -6.614 8.937 1.00 95.88 195 TYR A CA 1
ATOM 1427 C C . TYR A 1 195 ? -6.479 -7.298 9.554 1.00 95.88 195 TYR A C 1
ATOM 1429 O O . TYR A 1 195 ? -5.501 -7.542 8.843 1.00 95.88 195 TYR A O 1
ATOM 1437 N N . ALA A 1 196 ? -6.506 -7.646 10.844 1.00 95.75 196 ALA A N 1
ATOM 1438 C CA . ALA A 1 196 ? -5.350 -8.202 11.551 1.00 95.75 196 ALA A CA 1
ATOM 1439 C C . ALA A 1 196 ? -4.726 -9.439 10.866 1.00 95.75 196 ALA A C 1
ATOM 1441 O O . ALA A 1 196 ? -3.505 -9.438 10.684 1.00 95.75 196 ALA A O 1
ATOM 1442 N N . PRO A 1 197 ? -5.493 -10.445 10.387 1.00 96.25 197 PRO A N 1
ATOM 1443 C CA . PRO A 1 197 ? -4.911 -11.600 9.696 1.00 96.25 197 PRO A CA 1
ATOM 1444 C C . PRO A 1 197 ? -4.225 -11.230 8.372 1.00 96.25 197 PRO A C 1
ATOM 1446 O O . PRO A 1 197 ? -3.220 -11.832 7.984 1.00 96.25 197 PRO A O 1
ATOM 1449 N N . LEU A 1 198 ? -4.760 -10.228 7.666 1.00 96.88 198 LEU A N 1
ATOM 1450 C CA . LEU A 1 198 ? -4.198 -9.737 6.407 1.00 96.88 198 LEU A CA 1
ATOM 1451 C C . LEU A 1 198 ? -2.881 -9.008 6.659 1.00 96.88 198 LEU A C 1
ATOM 1453 O O . LEU A 1 198 ? -1.897 -9.252 5.958 1.00 96.88 198 LEU A O 1
ATOM 1457 N N . LEU A 1 199 ? -2.853 -8.158 7.687 1.00 96.50 199 LEU A N 1
ATOM 1458 C CA . LEU A 1 199 ? -1.652 -7.451 8.104 1.00 96.50 199 LEU A CA 1
ATOM 1459 C C . LEU A 1 199 ? -0.565 -8.420 8.583 1.00 96.50 199 LEU A C 1
ATOM 1461 O O . LEU A 1 199 ? 0.577 -8.304 8.149 1.00 96.50 199 LEU A O 1
ATOM 1465 N N . GLU A 1 200 ? -0.899 -9.410 9.413 1.00 95.44 200 GLU A N 1
ATOM 1466 C CA . GLU A 1 200 ? 0.071 -10.413 9.868 1.00 95.44 200 GLU A CA 1
ATOM 1467 C C . GLU A 1 200 ? 0.702 -11.147 8.677 1.00 95.44 200 GLU A C 1
ATOM 1469 O O . GLU A 1 200 ? 1.925 -11.280 8.587 1.00 95.44 200 GLU A O 1
ATOM 1474 N N . ARG A 1 201 ? -0.124 -11.572 7.711 1.00 95.75 201 ARG A N 1
ATOM 1475 C CA . ARG A 1 201 ? 0.355 -12.214 6.484 1.00 95.75 201 ARG A CA 1
ATOM 1476 C C . ARG A 1 201 ? 1.307 -11.307 5.704 1.00 95.75 201 ARG A C 1
ATOM 1478 O O . ARG A 1 201 ? 2.336 -11.802 5.250 1.00 95.75 201 ARG A O 1
ATOM 1485 N N . TRP A 1 202 ? 0.987 -10.019 5.571 1.00 96.06 202 TRP A N 1
ATOM 1486 C CA . TRP A 1 202 ? 1.844 -9.039 4.901 1.00 96.06 202 TRP A CA 1
ATOM 1487 C C . TRP A 1 202 ? 3.203 -8.886 5.593 1.00 96.06 202 TRP A C 1
ATOM 1489 O O . TRP A 1 202 ? 4.247 -8.951 4.941 1.00 96.06 202 TRP A O 1
ATOM 1499 N N . LEU A 1 203 ? 3.202 -8.739 6.920 1.00 94.81 203 LEU A N 1
ATOM 1500 C CA . LEU A 1 203 ? 4.409 -8.496 7.715 1.00 94.81 203 LEU A CA 1
ATOM 1501 C C . LEU A 1 203 ? 5.369 -9.696 7.750 1.00 94.81 203 LEU A C 1
ATOM 1503 O O . LEU A 1 203 ? 6.562 -9.526 8.011 1.00 94.81 203 LEU A O 1
ATOM 1507 N N . ARG A 1 204 ? 4.898 -10.914 7.442 1.00 94.00 204 ARG A N 1
ATOM 1508 C CA . ARG A 1 204 ? 5.777 -12.089 7.301 1.00 94.00 204 ARG A CA 1
ATOM 1509 C C . ARG A 1 204 ? 6.747 -11.960 6.126 1.00 94.00 204 ARG A C 1
ATOM 1511 O O . ARG A 1 204 ? 7.881 -12.430 6.243 1.00 94.00 204 ARG A O 1
ATOM 1518 N N . THR A 1 205 ? 6.320 -11.328 5.033 1.00 92.44 205 THR A N 1
ATOM 1519 C CA . THR A 1 205 ? 7.119 -11.161 3.807 1.00 92.44 205 THR A CA 1
ATOM 1520 C C . THR A 1 205 ? 7.705 -9.758 3.651 1.00 92.44 205 THR A C 1
ATOM 1522 O O . THR A 1 205 ? 8.721 -9.617 2.980 1.00 92.44 205 THR A O 1
ATOM 1525 N N . HIS A 1 206 ? 7.129 -8.745 4.307 1.00 90.69 206 HIS A N 1
ATOM 1526 C CA . HIS A 1 206 ? 7.556 -7.342 4.226 1.00 90.69 206 HIS A CA 1
ATOM 1527 C C . HIS A 1 206 ? 7.895 -6.805 5.618 1.00 90.69 206 HIS A C 1
ATOM 1529 O O . HIS A 1 206 ? 7.037 -6.309 6.350 1.00 90.69 206 HIS A O 1
ATOM 1535 N N . ARG A 1 207 ? 9.163 -6.947 6.016 1.00 84.88 207 ARG A N 1
ATOM 1536 C CA . ARG A 1 207 ? 9.621 -6.585 7.370 1.00 84.88 207 ARG A CA 1
ATOM 1537 C C . ARG A 1 207 ? 10.076 -5.134 7.494 1.00 84.88 207 ARG A C 1
ATOM 1539 O O . ARG A 1 207 ? 10.318 -4.672 8.608 1.00 84.88 207 ARG A O 1
ATOM 1546 N N . HIS A 1 208 ? 10.242 -4.420 6.381 1.00 87.81 208 HIS A N 1
ATOM 1547 C CA . HIS A 1 208 ? 10.702 -3.040 6.424 1.00 87.81 208 HIS A CA 1
ATOM 1548 C C . HIS A 1 208 ? 9.572 -2.105 6.854 1.00 87.81 208 HIS A C 1
ATOM 1550 O O . HIS A 1 208 ? 8.473 -2.129 6.313 1.00 87.81 208 HIS A O 1
ATOM 1556 N N . GLU A 1 209 ? 9.869 -1.194 7.779 1.00 84.44 209 GLU A N 1
ATOM 1557 C CA . GLU A 1 209 ? 8.881 -0.254 8.324 1.00 84.44 209 GLU A CA 1
ATOM 1558 C C . GLU A 1 209 ? 8.229 0.640 7.246 1.00 84.44 209 GLU A C 1
ATOM 1560 O O . GLU A 1 209 ? 7.071 1.045 7.363 1.00 84.44 209 GLU A O 1
ATOM 1565 N N . LYS A 1 210 ? 8.959 0.950 6.165 1.00 86.25 210 LYS A N 1
ATOM 1566 C CA . LYS A 1 210 ? 8.447 1.739 5.027 1.00 86.25 210 LYS A CA 1
ATOM 1567 C C . LYS A 1 210 ? 7.425 0.980 4.173 1.00 86.25 210 LYS A C 1
ATOM 1569 O O . LYS A 1 210 ? 6.610 1.614 3.505 1.00 86.25 210 LYS A O 1
ATOM 1574 N N . GLU A 1 211 ? 7.460 -0.349 4.225 1.00 91.44 211 GLU A N 1
ATOM 1575 C CA . GLU A 1 211 ? 6.530 -1.257 3.547 1.00 91.44 211 GLU A CA 1
ATOM 1576 C C . GLU A 1 211 ? 5.316 -1.589 4.424 1.00 91.44 211 GLU A C 1
ATOM 1578 O O . GLU A 1 211 ? 4.463 -2.370 4.013 1.00 91.44 211 GLU A O 1
ATOM 1583 N N . PHE A 1 212 ? 5.212 -1.012 5.627 1.00 94.56 212 PHE A N 1
ATOM 1584 C CA . PHE A 1 212 ? 4.037 -1.192 6.470 1.00 94.56 212 PHE A CA 1
ATOM 1585 C C . PHE A 1 212 ? 2.800 -0.561 5.796 1.00 94.56 212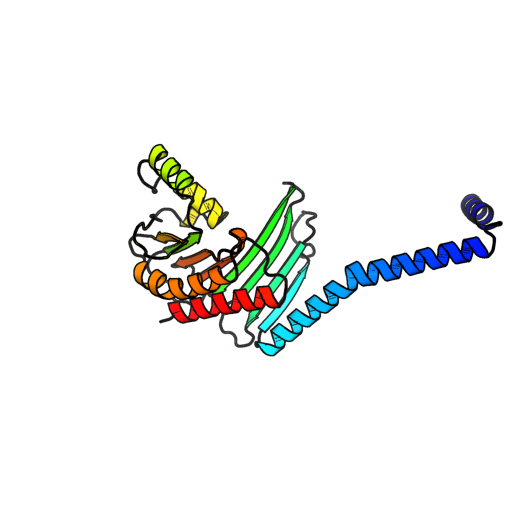 PHE A C 1
ATOM 1587 O O . PHE A 1 212 ? 2.827 0.641 5.503 1.00 94.56 212 PHE A O 1
ATOM 1594 N N . PRO A 1 213 ? 1.713 -1.323 5.575 1.00 96.38 213 PRO A N 1
ATOM 1595 C CA . PRO A 1 213 ? 0.506 -0.822 4.942 1.00 96.38 213 PRO A CA 1
ATOM 1596 C C . PRO A 1 213 ? -0.345 -0.079 5.967 1.00 96.38 213 PRO A C 1
ATOM 1598 O O . PRO A 1 213 ? -0.905 -0.672 6.889 1.00 96.38 213 PRO A O 1
ATOM 1601 N N . ILE A 1 214 ? -0.438 1.235 5.787 1.00 95.31 214 ILE A N 1
ATOM 1602 C CA . ILE A 1 214 ? -1.276 2.114 6.596 1.00 95.31 214 ILE A CA 1
ATOM 1603 C C . ILE A 1 214 ? -2.697 2.025 6.047 1.00 95.31 214 ILE A C 1
ATOM 1605 O O . ILE A 1 214 ? -2.938 2.442 4.914 1.00 95.31 214 ILE A O 1
ATOM 1609 N N . LEU A 1 215 ? -3.621 1.479 6.833 1.00 95.94 215 LEU A N 1
ATOM 1610 C CA . LEU A 1 215 ? -5.042 1.433 6.497 1.00 95.94 215 LEU A CA 1
ATOM 1611 C C . LEU A 1 215 ? -5.744 2.651 7.090 1.00 95.94 215 LEU A C 1
ATOM 1613 O O . LEU A 1 215 ? -5.554 2.966 8.260 1.00 95.94 215 LEU A O 1
ATOM 1617 N N . ILE A 1 216 ? -6.556 3.316 6.280 1.00 93.62 216 ILE A N 1
ATOM 1618 C CA . ILE A 1 216 ? -7.400 4.446 6.657 1.00 93.62 216 ILE A CA 1
ATOM 1619 C C . ILE A 1 216 ? -8.800 4.104 6.161 1.00 93.62 216 ILE A C 1
ATOM 1621 O O . ILE A 1 216 ? -9.021 3.970 4.959 1.00 93.62 216 ILE A O 1
ATOM 1625 N N . ALA A 1 217 ? -9.737 3.923 7.078 1.00 92.88 217 ALA A N 1
ATOM 1626 C CA . ALA A 1 217 ? -11.112 3.582 6.758 1.00 92.88 217 ALA A CA 1
ATOM 1627 C C . ALA A 1 217 ? -12.034 4.548 7.498 1.00 92.88 217 ALA A C 1
ATOM 1629 O O . ALA A 1 217 ? -12.003 4.608 8.723 1.00 92.88 217 ALA A O 1
ATOM 1630 N N . GLY A 1 218 ? -12.822 5.334 6.771 1.00 88.88 218 GLY A N 1
ATOM 1631 C CA . GLY A 1 218 ? -13.740 6.296 7.377 1.00 88.88 218 GLY A CA 1
ATOM 1632 C C . GLY A 1 218 ? -14.845 6.731 6.425 1.00 88.88 218 GLY A C 1
ATOM 1633 O O . GLY A 1 218 ? -15.158 6.029 5.463 1.00 88.88 218 GLY A O 1
ATOM 1634 N N . GLN A 1 219 ? -15.414 7.910 6.677 1.00 80.75 219 GLN A N 1
ATOM 1635 C CA . GLN A 1 219 ? -16.474 8.496 5.845 1.00 80.75 219 GLN A CA 1
ATOM 1636 C C . GLN A 1 219 ? -16.030 8.734 4.397 1.00 80.75 219 GLN A C 1
ATOM 1638 O O . GLN A 1 219 ? -16.769 8.442 3.459 1.00 80.75 219 GLN A O 1
ATOM 1643 N N . ASP A 1 220 ? -14.782 9.174 4.216 1.00 72.12 220 ASP A N 1
ATOM 1644 C CA . ASP A 1 220 ? -14.167 9.424 2.908 1.00 72.12 220 ASP A CA 1
ATOM 1645 C C . ASP A 1 220 ? -13.602 8.155 2.252 1.00 72.12 220 ASP A C 1
ATOM 1647 O O . ASP A 1 220 ? -12.752 8.234 1.360 1.00 72.12 220 ASP A O 1
ATOM 1651 N N . ARG A 1 221 ? -14.147 6.988 2.630 1.00 84.94 221 ARG A N 1
ATOM 1652 C CA . ARG A 1 221 ? -13.943 5.675 2.003 1.00 84.94 221 ARG A CA 1
ATOM 1653 C C . ARG A 1 221 ? -12.709 4.914 2.512 1.00 84.94 221 ARG A C 1
ATOM 1655 O O . ARG A 1 221 ? -12.085 5.292 3.506 1.00 84.94 221 ARG A O 1
ATOM 1662 N N . LEU A 1 222 ? -12.390 3.790 1.861 1.00 93.94 222 LEU A N 1
ATOM 1663 C CA . LEU A 1 222 ? -11.249 2.938 2.205 1.00 93.94 222 LEU A CA 1
ATOM 1664 C C . LEU A 1 222 ? -9.997 3.377 1.450 1.00 93.94 222 LEU A C 1
ATOM 1666 O O . LEU A 1 222 ? -9.987 3.478 0.221 1.00 93.94 222 LEU A O 1
ATOM 1670 N N . ARG A 1 223 ? -8.904 3.558 2.188 1.00 94.56 223 ARG A N 1
ATOM 1671 C CA . ARG A 1 223 ? -7.581 3.849 1.646 1.00 94.56 223 ARG A CA 1
ATOM 1672 C C . ARG A 1 223 ? -6.529 2.988 2.314 1.00 94.56 223 ARG A C 1
ATOM 1674 O O . ARG A 1 223 ? -6.549 2.778 3.523 1.00 94.56 223 ARG A O 1
ATOM 1681 N N . ILE A 1 224 ? -5.583 2.501 1.524 1.00 96.38 224 ILE A N 1
ATOM 1682 C CA . ILE A 1 224 ? -4.429 1.753 2.024 1.00 96.38 224 ILE A CA 1
ATOM 1683 C C . ILE A 1 224 ? -3.186 2.336 1.377 1.00 96.38 224 ILE A C 1
ATOM 1685 O O . ILE A 1 224 ? -3.141 2.516 0.162 1.00 96.38 224 ILE A O 1
ATOM 1689 N N . ARG A 1 225 ? -2.176 2.654 2.181 1.00 94.94 225 ARG A N 1
ATOM 1690 C CA . ARG A 1 225 ? -0.998 3.396 1.737 1.00 94.94 225 ARG A CA 1
ATOM 1691 C C . ARG A 1 225 ? 0.299 2.732 2.185 1.00 94.94 225 ARG A C 1
ATOM 1693 O O . ARG A 1 225 ? 0.445 2.368 3.347 1.00 94.94 225 ARG A O 1
ATOM 1700 N N . LEU A 1 226 ? 1.279 2.689 1.287 1.00 94.69 226 LEU A N 1
ATOM 1701 C CA . LEU A 1 226 ? 2.688 2.451 1.600 1.00 94.69 226 LEU A CA 1
ATOM 1702 C C . LEU A 1 226 ? 3.465 3.771 1.635 1.00 94.69 226 LEU A C 1
ATOM 1704 O O . LEU A 1 226 ? 3.185 4.709 0.880 1.00 94.69 226 LEU A O 1
ATOM 1708 N N . ARG A 1 227 ? 4.508 3.820 2.470 1.00 90.75 227 ARG A N 1
ATOM 1709 C CA . ARG A 1 227 ? 5.489 4.925 2.520 1.00 90.75 227 ARG A CA 1
ATOM 1710 C C . ARG A 1 227 ? 6.680 4.683 1.578 1.00 90.75 227 ARG A C 1
ATOM 1712 O O . ARG A 1 227 ? 7.768 5.216 1.787 1.00 90.75 227 ARG A O 1
ATOM 1719 N N . THR A 1 228 ? 6.469 3.841 0.571 1.00 91.31 228 THR A N 1
ATOM 1720 C CA . THR A 1 228 ? 7.421 3.477 -0.476 1.00 91.31 228 THR A CA 1
ATOM 1721 C C . THR A 1 228 ? 6.676 3.276 -1.795 1.00 91.31 228 THR A C 1
ATOM 1723 O O . THR A 1 228 ? 5.444 3.170 -1.816 1.00 91.31 228 THR A O 1
ATOM 1726 N N . ASP A 1 229 ? 7.407 3.237 -2.901 1.00 90.44 229 ASP A N 1
ATOM 1727 C CA . ASP A 1 229 ? 6.888 2.898 -4.218 1.00 90.44 229 ASP A CA 1
ATOM 1728 C C . ASP A 1 229 ? 6.860 1.377 -4.446 1.00 90.44 229 ASP A C 1
ATOM 1730 O O . ASP A 1 229 ? 7.844 0.674 -4.234 1.00 90.44 229 ASP A O 1
ATOM 1734 N N . ALA A 1 230 ? 5.711 0.868 -4.890 1.00 93.00 230 ALA A N 1
ATOM 1735 C CA . ALA A 1 230 ? 5.533 -0.473 -5.432 1.00 93.00 230 ALA A CA 1
ATOM 1736 C C . ALA A 1 230 ? 5.548 -0.373 -6.966 1.00 93.00 230 ALA A C 1
ATOM 1738 O O . ALA A 1 230 ? 4.530 -0.500 -7.638 1.00 93.00 230 ALA A O 1
ATOM 1739 N N . ASP A 1 231 ? 6.702 -0.008 -7.520 1.00 91.38 231 ASP A N 1
ATOM 1740 C CA . ASP A 1 231 ? 6.866 0.375 -8.927 1.00 91.38 231 ASP A CA 1
ATOM 1741 C C . ASP A 1 231 ? 7.134 -0.794 -9.8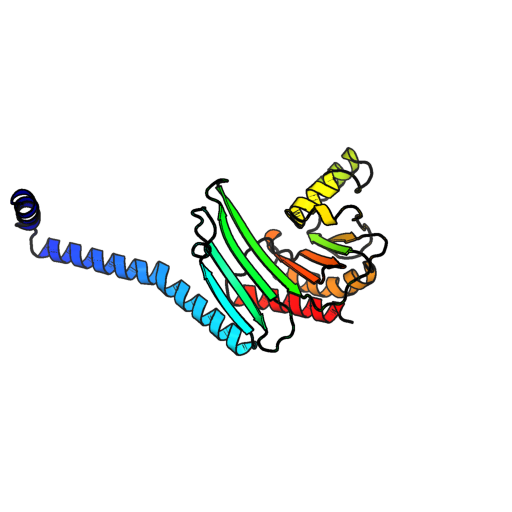90 1.00 91.38 231 ASP A C 1
ATOM 1743 O O . ASP A 1 231 ? 7.013 -0.637 -11.114 1.00 91.38 231 ASP A O 1
ATOM 1747 N N . LYS A 1 232 ? 7.491 -1.954 -9.334 1.00 92.38 232 LYS A N 1
ATOM 1748 C CA . LYS A 1 232 ? 7.721 -3.220 -10.036 1.00 92.38 232 LYS A CA 1
ATOM 1749 C C . LYS A 1 232 ? 6.449 -4.060 -10.052 1.00 92.38 232 LYS A C 1
ATOM 1751 O O . LYS A 1 232 ? 5.625 -3.963 -9.151 1.00 92.38 232 LYS A O 1
ATOM 1756 N N . ALA A 1 233 ? 6.317 -4.923 -11.059 1.00 94.19 233 ALA A N 1
ATOM 1757 C CA . ALA A 1 233 ? 5.132 -5.765 -11.225 1.00 94.19 233 ALA A CA 1
ATOM 1758 C C . ALA A 1 233 ? 4.842 -6.626 -9.983 1.00 94.19 233 ALA A C 1
ATOM 1760 O O . ALA A 1 233 ? 3.724 -6.584 -9.483 1.00 94.19 233 ALA A O 1
ATOM 1761 N N . ASP A 1 234 ? 5.846 -7.318 -9.439 1.00 94.25 234 ASP A N 1
ATOM 1762 C CA . ASP A 1 234 ? 5.652 -8.217 -8.292 1.00 94.25 234 ASP A CA 1
ATOM 1763 C C . ASP A 1 234 ? 5.258 -7.463 -7.011 1.00 94.25 234 ASP A C 1
ATOM 1765 O O . ASP A 1 234 ? 4.351 -7.887 -6.296 1.00 94.25 234 ASP A O 1
ATOM 1769 N N . SER A 1 235 ? 5.901 -6.322 -6.721 1.00 94.50 235 SER A N 1
ATOM 1770 C CA . SER A 1 235 ? 5.570 -5.520 -5.535 1.00 94.50 235 SER A CA 1
ATOM 1771 C C . SER A 1 235 ? 4.205 -4.844 -5.664 1.00 94.50 235 SER A C 1
ATOM 1773 O O . SER A 1 235 ? 3.458 -4.779 -4.687 1.00 94.50 235 SER A O 1
ATOM 1775 N N . LEU A 1 236 ? 3.850 -4.386 -6.867 1.00 96.38 236 LEU A N 1
ATOM 1776 C CA . LEU A 1 236 ? 2.536 -3.825 -7.167 1.00 96.38 236 LEU A CA 1
ATOM 1777 C C . LEU A 1 236 ? 1.430 -4.879 -7.063 1.00 96.38 236 LEU A C 1
ATOM 1779 O O . LEU A 1 236 ? 0.390 -4.605 -6.470 1.00 96.38 236 LEU A O 1
ATOM 1783 N N . GLU A 1 237 ? 1.655 -6.077 -7.612 1.00 97.31 237 GLU A N 1
ATOM 1784 C CA . GLU A 1 237 ? 0.720 -7.204 -7.524 1.00 97.31 237 GLU A CA 1
ATOM 1785 C C . GLU A 1 237 ? 0.497 -7.602 -6.064 1.00 97.31 237 GLU A C 1
ATOM 1787 O O . GLU A 1 237 ? -0.651 -7.671 -5.631 1.00 97.31 237 GLU A O 1
ATOM 1792 N N . ALA A 1 238 ? 1.569 -7.768 -5.282 1.00 96.88 238 ALA A N 1
ATOM 1793 C CA . ALA A 1 238 ? 1.467 -8.094 -3.863 1.00 96.88 238 ALA A CA 1
ATOM 1794 C C . ALA A 1 238 ? 0.674 -7.030 -3.089 1.00 96.88 238 ALA A C 1
ATOM 1796 O O . ALA A 1 238 ? -0.236 -7.365 -2.327 1.00 96.88 238 ALA A O 1
ATOM 1797 N N . PHE A 1 239 ? 0.990 -5.746 -3.297 1.00 97.94 239 PHE A N 1
ATOM 1798 C CA . PHE A 1 239 ? 0.282 -4.643 -2.648 1.00 97.94 239 PHE A CA 1
ATOM 1799 C C . PHE A 1 239 ? -1.207 -4.611 -3.013 1.00 97.94 239 PHE A C 1
ATOM 1801 O O . PHE A 1 239 ? -2.053 -4.466 -2.130 1.00 97.94 239 PHE A O 1
ATOM 1808 N N . LEU A 1 240 ? -1.541 -4.777 -4.294 1.00 97.81 240 LEU A N 1
ATOM 1809 C CA . LEU A 1 240 ? -2.929 -4.805 -4.752 1.00 97.81 240 LEU A CA 1
ATOM 1810 C C . LEU A 1 240 ? -3.682 -6.027 -4.228 1.00 97.81 240 LEU A C 1
ATOM 1812 O O . LEU A 1 240 ? -4.824 -5.879 -3.809 1.00 97.81 240 LEU A O 1
ATOM 1816 N N . ASP A 1 241 ? -3.057 -7.203 -4.173 1.00 97.94 241 ASP A N 1
ATOM 1817 C CA . ASP A 1 241 ? -3.664 -8.396 -3.574 1.00 97.94 241 ASP A CA 1
ATOM 1818 C C . ASP A 1 241 ? -3.991 -8.179 -2.091 1.00 97.94 241 ASP A C 1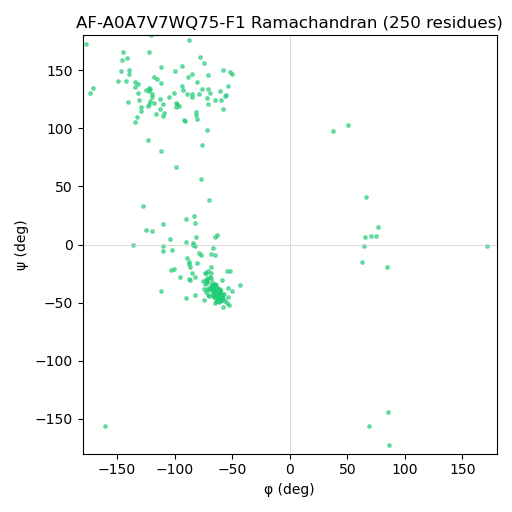
ATOM 1820 O O . ASP A 1 241 ? -5.067 -8.560 -1.623 1.00 97.94 241 ASP A O 1
ATOM 1824 N N . HIS A 1 242 ? -3.096 -7.518 -1.350 1.00 98.25 242 HIS A N 1
ATOM 1825 C CA . HIS A 1 242 ? -3.348 -7.130 0.039 1.00 98.25 242 HIS A CA 1
ATOM 1826 C C . HIS A 1 242 ? -4.507 -6.136 0.152 1.00 98.25 242 HIS A C 1
ATOM 1828 O O . HIS A 1 242 ? -5.424 -6.346 0.947 1.00 98.25 242 HIS A O 1
ATOM 1834 N N . ALA A 1 243 ? -4.498 -5.083 -0.666 1.00 97.75 243 ALA A N 1
ATOM 1835 C CA . ALA A 1 243 ? -5.512 -4.038 -0.618 1.00 97.75 243 ALA A CA 1
ATOM 1836 C C . ALA A 1 243 ? -6.905 -4.536 -1.038 1.00 97.75 243 ALA A C 1
ATOM 1838 O O . ALA A 1 243 ? -7.901 -4.214 -0.391 1.00 97.75 243 ALA A O 1
ATOM 1839 N N . LEU A 1 244 ? -6.981 -5.378 -2.071 1.00 97.25 244 LEU A N 1
ATOM 1840 C CA . LEU A 1 244 ? -8.225 -5.995 -2.532 1.00 97.25 244 LEU A CA 1
ATOM 1841 C C . LEU A 1 244 ? -8.766 -7.014 -1.524 1.00 97.25 244 LEU A C 1
ATOM 1843 O O . LEU A 1 244 ? -9.977 -7.076 -1.317 1.00 97.25 244 LEU A O 1
ATOM 1847 N N . ALA A 1 245 ? -7.894 -7.772 -0.852 1.00 97.50 245 ALA A N 1
ATOM 1848 C CA . ALA A 1 245 ? -8.315 -8.650 0.237 1.00 97.50 245 ALA A CA 1
ATOM 1849 C C . ALA A 1 245 ? -8.868 -7.851 1.428 1.00 97.50 245 ALA A C 1
ATOM 1851 O O . ALA A 1 245 ? -9.891 -8.231 1.992 1.00 97.50 245 ALA A O 1
ATOM 1852 N N . ALA A 1 246 ? -8.234 -6.728 1.779 1.00 96.56 246 ALA A N 1
ATOM 1853 C CA . ALA A 1 246 ? -8.718 -5.839 2.834 1.00 96.56 246 ALA A CA 1
ATOM 1854 C C . ALA A 1 246 ? -10.070 -5.215 2.473 1.00 96.56 246 ALA A C 1
ATOM 1856 O O . ALA A 1 246 ? -10.990 -5.247 3.284 1.00 96.56 246 ALA A O 1
ATOM 1857 N N . ARG A 1 247 ? -10.228 -4.744 1.231 1.00 95.44 247 ARG A N 1
ATOM 1858 C CA . ARG A 1 247 ? -11.518 -4.294 0.693 1.00 95.44 247 ARG A CA 1
ATOM 1859 C C . ARG A 1 247 ? -12.603 -5.359 0.863 1.00 95.44 247 ARG A C 1
ATOM 1861 O O . ARG A 1 247 ? -13.660 -5.071 1.411 1.00 95.44 247 ARG A O 1
ATOM 1868 N N . ALA A 1 248 ? -12.339 -6.588 0.423 1.00 95.06 248 ALA A N 1
ATOM 1869 C CA . ALA A 1 248 ? -13.307 -7.680 0.502 1.00 95.06 248 ALA A CA 1
ATOM 1870 C C . ALA A 1 248 ? -13.659 -8.071 1.948 1.00 95.06 248 ALA A C 1
ATOM 1872 O O . ALA A 1 248 ? -14.802 -8.432 2.217 1.00 95.06 248 ALA A O 1
ATOM 1873 N N . ALA A 1 249 ? -12.697 -7.997 2.871 1.00 94.56 249 ALA A N 1
ATOM 1874 C CA . ALA A 1 249 ? -12.916 -8.292 4.286 1.00 94.56 249 ALA A CA 1
ATOM 1875 C C . ALA A 1 249 ? -13.740 -7.207 4.998 1.00 94.56 249 ALA A C 1
ATOM 1877 O O . ALA A 1 249 ? -14.500 -7.520 5.906 1.00 94.56 249 ALA A O 1
ATOM 1878 N N . LEU A 1 250 ? -13.601 -5.941 4.591 1.00 92.38 250 LEU A N 1
ATOM 1879 C CA . LEU A 1 250 ? -14.308 -4.809 5.203 1.00 92.38 250 LEU A CA 1
ATOM 1880 C C . LEU A 1 250 ? -15.693 -4.542 4.603 1.00 92.38 250 LEU A C 1
ATOM 1882 O O . LEU A 1 250 ? -16.497 -3.850 5.224 1.00 92.38 250 LEU A O 1
ATOM 1886 N N . ALA A 1 251 ? -15.968 -5.089 3.417 1.00 88.19 251 ALA A N 1
ATOM 1887 C CA . ALA A 1 251 ? -17.279 -5.036 2.775 1.00 88.19 251 ALA A CA 1
ATOM 1888 C C . ALA A 1 251 ? -18.306 -6.026 3.368 1.00 88.19 251 ALA A C 1
ATOM 1890 O O . ALA A 1 251 ? -19.475 -5.967 2.990 1.00 88.19 251 ALA A O 1
ATOM 1891 N N . GLN A 1 252 ? -17.869 -6.931 4.252 1.00 77.38 252 GLN A N 1
ATOM 1892 C CA . GLN A 1 252 ? -18.716 -7.854 5.022 1.00 77.38 252 GLN A CA 1
ATOM 1893 C C . GLN A 1 252 ? -19.224 -7.184 6.305 1.00 77.38 252 GLN A C 1
ATOM 1895 O O . GLN A 1 252 ? -20.363 -7.512 6.697 1.00 77.38 252 GLN A O 1
#

Sequence (252 aa):
MKVIGDVIDATFAPLGMIQAFVILALILATMAGLYFFLVRPNKLDSEALQRLAGKRGWTIKRKMAGVSGAVSQSGRGYRIEVQPTDGSGWSCEVTRYQNIGSGGHVWKTEFVDPTTGPLDGMVVIGPAIPKKEAEAAAMLLGSFGGGFGKMLLSKLLGDESESVGNLQLLKDAGISGATVFATPDAPADRIGAAYAPLLERWLRTHRHEKEFPILIAGQDRLRIRLRTDADKADSLEAFLDHALAARAALAQ

Foldseek 3Di:
DVVVVVVVCVVPVPCPPVNVVVVVVVVVVVVVVCCVVPVVVVVVQVVLQVVLCVVQQKDWDKAFPPPDDDDDDDKGWIKIKIDHNVPQQKIKIWTWIQGPVVRDIATKIKIFHQPLAAFFWKKKKAFDDPPVRVVVCCVPPVACLDPVVLVVCCVQVPPPSPVVNAWHWDPPLPQPRITMTIHPGGPSNLLSVLLRVLQVVQCVPPVDNQQRWMWMDHRSHTMTMGSHGLSGSVSVVSVVVSRVSSSVSSSD

Radius of gyration: 25.4 Å; Cα contacts (8 Å, |Δi|>4): 371; chains: 1; bounding box: 66×43×72 Å

pLDDT: mean 80.68, std 15.92, range [37.47, 98.25]

Secondary structure (DSSP, 8-state):
-HHHHHHHHHHHTT--HHHHHHHHHHHHHHHHHHIIIIIHHHHHHHHHHHHHHHHHTEEEEEEETT-SSSS-----EEEEEEEETT----EEEEEEEE-TTT--EEEEEEEEES-SPPPSSEEEEEEPPPHHHHHHHHHHHSSTTSHHHHHHHHHHH-TTGGGGTT-EEETT---TTEEEEE-TTS-HHHHHHHHHHHHHHHHHH--SGGG--EEEEETTEEEEEESS---SHHHHHHHHHHHHHHHHHHT-

Solvent-accessible surface area (backbone atoms only — not comparable to full-atom values): 13897 Å² total; per-residue (Å²): 124,68,73,67,54,56,58,52,53,71,71,57,71,79,57,49,74,65,54,53,50,50,54,51,51,51,52,52,51,49,52,50,46,48,40,60,73,59,48,47,56,55,49,54,48,51,51,43,36,52,51,51,17,66,75,68,49,36,46,70,47,80,44,66,47,77,77,78,96,68,82,88,75,92,30,65,36,38,34,38,41,37,35,54,68,84,66,81,66,38,38,34,41,28,38,38,40,37,41,76,91,76,74,42,76,48,41,29,20,37,39,40,30,74,72,45,67,67,39,59,43,32,33,38,38,34,68,49,69,56,66,71,57,52,50,51,52,48,74,76,45,83,46,66,82,34,75,63,42,55,51,52,44,27,71,75,66,38,92,65,48,80,86,48,88,64,51,36,76,46,90,80,58,80,43,85,74,42,34,41,33,28,22,92,70,25,65,47,65,62,53,34,65,52,40,38,66,58,51,54,58,47,47,75,80,42,79,51,79,48,61,43,68,31,38,36,42,18,60,93,15,36,35,39,33,29,63,33,59,43,85,47,47,69,53,34,48,52,51,48,54,51,50,52,50,47,52,61,48,70,69,108

Mean predicted aligned error: 11.08 Å